Protein AF-A0A2E4XZV5-F1 (afdb_monomer)

Mean predicted aligned error: 18.55 Å

Secondary structure (DSSP, 8-state):
-PPPPPPPPP-------PPPTT---S---HHHHHHHHHHHHHHHHHHHHHHHHHHHHHT---PPP---------------------PPP-PPP------PPPPPPPSSPP--S--HHHHHHHHHHHHH--SEE---TTT-TT-SEETTEEHHHHHHHHHH-GGG---SSGGG--HHHHHHHIIIIIIITTTHHHHHTSTT--THHHHHHHHHHHHH-HHHHHHHHHHHHHHHH---------S-------------------------

Structure (mmCIF, N/CA/C/O backbone):
data_AF-A0A2E4XZV5-F1
#
_entry.id   AF-A0A2E4XZV5-F1
#
loop_
_atom_site.group_PDB
_atom_site.id
_atom_site.type_symbol
_atom_site.label_atom_id
_atom_site.label_alt_id
_atom_site.label_comp_id
_atom_site.label_asym_id
_atom_site.label_entity_id
_atom_site.label_seq_id
_atom_site.pdbx_PDB_ins_code
_atom_site.Cartn_x
_atom_site.Cartn_y
_atom_site.Cartn_z
_atom_site.occupancy
_atom_site.B_iso_or_equiv
_atom_site.auth_seq_id
_atom_site.auth_comp_id
_atom_site.auth_asym_id
_atom_site.auth_atom_id
_atom_site.pdbx_PDB_model_num
ATOM 1 N N . MET A 1 1 ? 6.481 13.371 84.967 1.00 49.19 1 MET A N 1
ATOM 2 C CA . MET A 1 1 ? 5.156 13.613 84.360 1.00 49.19 1 MET A CA 1
ATOM 3 C C . MET A 1 1 ? 5.332 14.619 83.232 1.00 49.19 1 MET A C 1
ATOM 5 O O . MET A 1 1 ? 5.863 15.685 83.522 1.00 49.19 1 MET A O 1
ATOM 9 N N . PRO A 1 2 ? 5.002 14.295 81.972 1.00 56.00 2 PRO A N 1
ATOM 10 C CA . PRO A 1 2 ? 5.015 15.276 80.887 1.00 56.00 2 PRO A CA 1
ATOM 11 C C . PRO A 1 2 ? 3.709 16.104 80.862 1.00 56.00 2 PRO A C 1
ATOM 13 O O . PRO A 1 2 ? 2.683 15.610 81.337 1.00 56.00 2 PRO A O 1
ATOM 16 N N . PRO A 1 3 ? 3.726 17.349 80.341 1.00 62.94 3 PRO A N 1
ATOM 17 C CA . PRO A 1 3 ? 2.540 18.205 80.261 1.00 62.94 3 PRO A CA 1
ATOM 18 C C . PRO A 1 3 ? 1.624 17.829 79.077 1.00 62.94 3 PRO A C 1
ATOM 20 O O . PRO A 1 3 ? 2.085 17.198 78.121 1.00 62.94 3 PRO A O 1
ATOM 23 N N . PRO A 1 4 ? 0.330 18.207 79.116 1.00 60.91 4 PRO A N 1
ATOM 24 C CA . PRO A 1 4 ? -0.636 17.832 78.091 1.00 60.91 4 PRO A CA 1
ATOM 25 C C . PRO A 1 4 ? -0.444 18.644 76.801 1.00 60.91 4 PRO A C 1
ATOM 27 O O . PRO A 1 4 ? -0.199 19.850 76.826 1.00 60.91 4 PRO A O 1
ATOM 30 N N . ILE A 1 5 ? -0.581 17.954 75.668 1.00 61.34 5 ILE A N 1
ATOM 31 C CA . ILE A 1 5 ? -0.540 18.513 74.315 1.00 61.34 5 ILE A CA 1
ATOM 32 C C . ILE A 1 5 ? -1.870 19.226 74.024 1.00 61.34 5 ILE A C 1
ATOM 34 O O . ILE A 1 5 ? -2.944 18.642 74.166 1.00 61.34 5 ILE A O 1
ATOM 38 N N . LEU A 1 6 ? -1.776 20.494 73.612 1.00 51.97 6 LEU A N 1
ATOM 39 C CA . LEU A 1 6 ? -2.870 21.331 73.115 1.00 51.97 6 LEU A CA 1
ATOM 40 C C . LEU A 1 6 ? -3.499 20.725 71.850 1.00 51.97 6 LEU A C 1
ATOM 42 O O . LEU A 1 6 ? -2.810 20.464 70.865 1.00 51.97 6 LEU A O 1
ATOM 46 N N . GLY A 1 7 ? -4.818 20.529 71.893 1.00 47.19 7 GLY A N 1
ATOM 47 C CA . GLY A 1 7 ? -5.629 20.065 70.771 1.00 47.19 7 GLY A CA 1
ATOM 48 C C . GLY A 1 7 ? -5.742 21.116 69.668 1.00 47.19 7 GLY A C 1
ATOM 49 O O . GLY A 1 7 ? -6.064 22.276 69.922 1.00 47.19 7 GLY A O 1
ATOM 50 N N . VAL A 1 8 ? -5.494 20.685 68.435 1.00 51.81 8 VAL A N 1
ATOM 51 C CA . VAL A 1 8 ? -5.721 21.462 67.214 1.00 51.81 8 VAL A CA 1
ATOM 52 C C . VAL A 1 8 ? -7.142 21.167 66.737 1.00 51.81 8 VAL A C 1
ATOM 54 O O . VAL A 1 8 ? -7.502 20.008 66.545 1.00 51.81 8 VAL A O 1
ATOM 57 N N . ALA A 1 9 ? -7.961 22.205 66.589 1.00 45.25 9 ALA A N 1
ATOM 58 C CA . ALA A 1 9 ? -9.313 22.097 66.057 1.00 45.25 9 ALA A CA 1
ATOM 59 C C . ALA A 1 9 ? -9.274 21.859 64.536 1.00 45.25 9 ALA A C 1
ATOM 61 O O . ALA A 1 9 ? -8.689 22.652 63.797 1.00 45.25 9 ALA A O 1
ATOM 62 N N . GLU A 1 10 ? -9.917 20.787 64.068 1.00 48.16 10 GLU A N 1
ATOM 63 C CA . GLU A 1 10 ? -10.209 20.578 62.646 1.00 48.16 10 GLU A CA 1
ATOM 64 C C . GLU A 1 10 ? -11.381 21.470 62.197 1.00 48.16 10 GLU A C 1
ATOM 66 O O . GLU A 1 10 ? -12.415 21.511 62.872 1.00 48.16 10 GLU A O 1
ATOM 71 N N . PRO A 1 11 ? -11.298 22.150 61.039 1.00 54.25 11 PRO A N 1
ATOM 72 C CA . PRO A 1 11 ? -12.464 22.777 60.439 1.00 54.25 11 PRO A CA 1
ATOM 73 C C . PRO A 1 11 ? -13.326 21.733 59.712 1.00 54.25 11 PRO A C 1
ATOM 75 O O . PRO A 1 11 ? -12.940 21.157 58.695 1.00 54.25 11 PRO A O 1
ATOM 78 N N . VAL A 1 12 ? -14.546 21.544 60.216 1.00 52.38 12 VAL A N 1
ATOM 79 C CA . VAL A 1 12 ? -15.625 20.793 59.564 1.00 52.38 12 VAL A CA 1
ATOM 80 C C . VAL A 1 12 ? -16.093 21.552 58.315 1.00 52.38 12 VAL A C 1
ATOM 82 O O . VAL A 1 12 ? -16.895 22.479 58.398 1.00 52.38 12 VAL A O 1
ATOM 85 N N . LEU A 1 13 ? -15.632 21.136 57.134 1.00 46.34 13 LEU A N 1
ATOM 86 C CA . LEU A 1 13 ? -16.220 21.521 55.845 1.00 46.34 13 LEU A CA 1
ATOM 87 C C . LEU A 1 13 ? -17.294 20.499 55.443 1.00 46.34 13 LEU A C 1
ATOM 89 O O . LEU A 1 13 ? -17.083 19.626 54.604 1.00 46.34 13 LEU A O 1
ATOM 93 N N . SER A 1 14 ? -18.480 20.618 56.045 1.00 54.12 14 SER A N 1
ATOM 94 C CA . SER A 1 14 ? -19.688 19.930 55.573 1.00 54.12 14 SER A CA 1
ATOM 95 C C . SER A 1 14 ? -20.309 20.720 54.420 1.00 54.12 14 SER A C 1
ATOM 97 O O . SER A 1 14 ? -21.216 21.529 54.599 1.00 54.12 14 SER A O 1
ATOM 99 N N . GLY A 1 15 ? -19.788 20.499 53.214 1.00 40.12 15 GLY A N 1
ATOM 100 C CA . GLY A 1 15 ? -20.393 20.950 51.965 1.00 40.12 15 GLY A CA 1
ATOM 101 C C . GLY A 1 15 ? -20.627 19.752 51.056 1.00 40.12 15 GLY A C 1
ATOM 102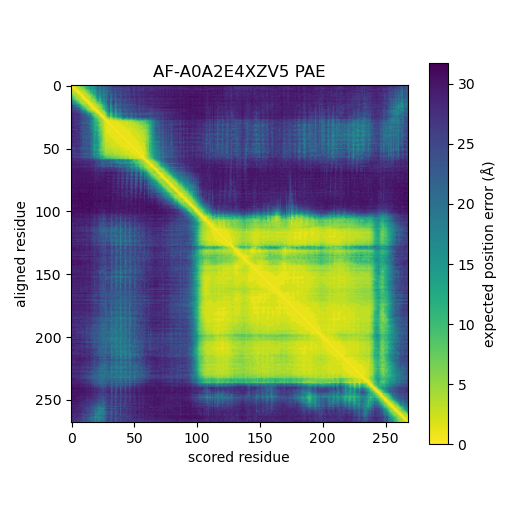 O O . GLY A 1 15 ? -19.724 19.343 50.331 1.00 40.12 15 GLY A O 1
ATOM 103 N N . ARG A 1 16 ? -21.835 19.171 51.076 1.00 46.59 16 ARG A N 1
ATOM 104 C CA . ARG A 1 16 ? -22.256 18.188 50.064 1.00 46.59 16 ARG A CA 1
ATOM 105 C C . ARG A 1 16 ? -22.351 18.890 48.707 1.00 46.59 16 ARG A C 1
ATOM 107 O O . ARG A 1 16 ? -23.400 19.412 48.339 1.00 46.59 16 ARG A O 1
ATOM 114 N N . LEU A 1 17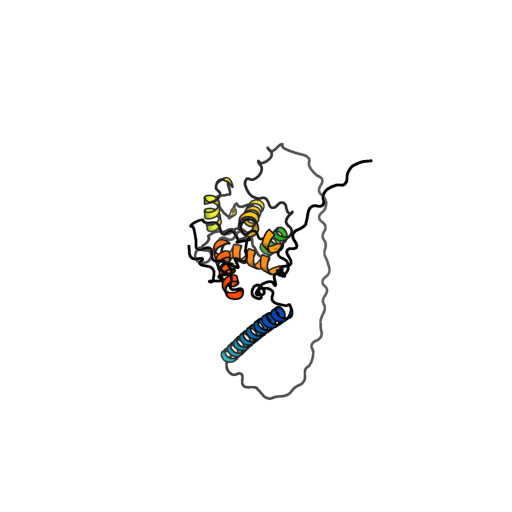 ? -21.252 18.878 47.958 1.00 41.66 17 LEU A N 1
ATOM 115 C CA . LEU A 1 17 ? -21.245 19.150 46.526 1.00 41.66 17 LEU A CA 1
ATOM 116 C C . LEU A 1 17 ? -22.033 18.034 45.838 1.00 41.66 17 LEU A C 1
ATOM 118 O O . LEU A 1 17 ? -21.531 16.934 45.618 1.00 41.66 17 LEU A O 1
ATOM 122 N N . THR A 1 18 ? -23.294 18.309 45.517 1.00 53.91 18 THR A N 1
ATOM 123 C CA . THR A 1 18 ? -23.995 17.507 44.516 1.00 53.91 18 THR A CA 1
ATOM 124 C C . THR A 1 18 ? -23.371 17.832 43.157 1.00 53.91 18 THR A C 1
ATOM 126 O O . THR A 1 18 ? -23.277 19.009 42.797 1.00 53.91 18 THR A O 1
ATOM 129 N N . PRO A 1 19 ? -22.877 16.837 42.400 1.00 42.84 19 PRO A N 1
ATOM 130 C CA . PRO A 1 19 ? -22.293 17.112 41.098 1.00 42.84 19 PRO 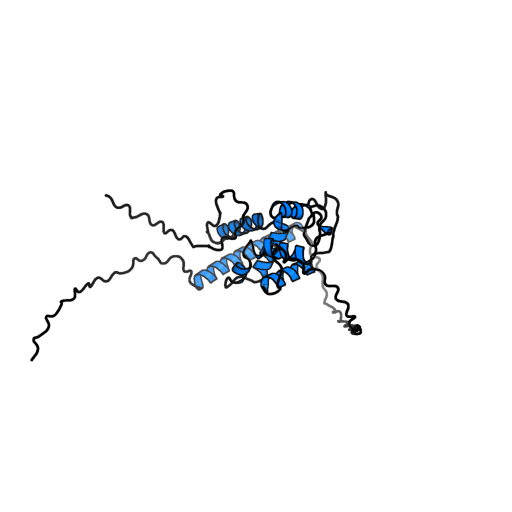A CA 1
ATOM 131 C C . PRO A 1 19 ? -23.382 17.622 40.137 1.00 42.84 19 PRO A C 1
ATOM 133 O O . PRO A 1 19 ? -24.511 17.114 40.154 1.00 42.84 19 PRO A O 1
ATOM 136 N N . PRO A 1 20 ? -23.075 18.614 39.282 1.00 41.50 20 PRO A N 1
ATOM 137 C CA . PRO A 1 20 ? -24.025 19.127 38.306 1.00 41.50 20 PRO A CA 1
ATOM 138 C C . PRO A 1 20 ? -24.450 18.022 37.326 1.00 41.50 20 PRO A C 1
ATOM 140 O O . PRO A 1 20 ? -23.626 17.296 36.770 1.00 41.50 20 PRO A O 1
ATOM 143 N N . ARG A 1 21 ? -25.766 17.913 37.100 1.00 48.47 21 ARG A N 1
ATOM 144 C CA . ARG A 1 21 ? -26.455 16.887 36.288 1.00 48.47 21 ARG A CA 1
ATOM 145 C C . ARG A 1 21 ? -26.151 16.913 34.775 1.00 48.47 21 ARG A C 1
ATOM 147 O O . ARG A 1 21 ? -26.899 16.330 33.997 1.00 48.47 21 ARG A O 1
ATOM 154 N N . THR A 1 22 ? -25.082 17.558 34.317 1.00 46.44 22 THR A N 1
ATOM 155 C CA . THR A 1 22 ? -24.875 17.865 32.887 1.00 46.44 22 THR A CA 1
ATOM 156 C C . THR A 1 22 ? -23.656 17.217 32.226 1.00 46.44 22 THR A C 1
ATOM 158 O O . THR A 1 22 ? -23.463 17.411 31.031 1.00 46.44 22 THR A O 1
ATOM 161 N N . CYS A 1 23 ? -22.907 16.350 32.918 1.00 36.00 23 CYS A N 1
ATOM 162 C CA . CYS A 1 23 ? -21.752 15.631 32.343 1.00 36.00 23 CYS A CA 1
ATOM 163 C C . CYS A 1 23 ? -22.000 14.138 32.024 1.00 36.00 23 CYS A C 1
ATOM 165 O O . CYS A 1 23 ? -21.065 13.346 32.028 1.00 36.00 23 CYS A O 1
ATOM 167 N N . TYR A 1 24 ? -23.239 13.739 31.712 1.00 39.16 24 TYR A N 1
ATOM 168 C CA . TYR A 1 24 ? -23.575 12.384 31.232 1.00 39.16 24 TYR A CA 1
ATOM 169 C C . TYR A 1 24 ? -24.133 12.416 29.805 1.00 39.16 24 TYR A C 1
ATOM 171 O O . TYR A 1 24 ? -25.291 12.093 29.558 1.00 39.16 24 TYR A O 1
ATOM 179 N N . LYS A 1 25 ? -23.318 12.820 28.830 1.00 45.69 25 LYS A N 1
ATOM 180 C CA . LYS A 1 25 ? -23.609 12.568 27.412 1.00 45.69 25 LYS A CA 1
ATOM 181 C C . LYS A 1 25 ? -22.300 12.275 26.694 1.00 45.69 25 LYS A C 1
ATOM 183 O O . LYS A 1 25 ? -21.683 13.200 26.201 1.00 45.69 25 LYS A O 1
ATOM 188 N N . ILE A 1 26 ? -21.853 11.020 26.756 1.00 46.09 26 ILE A N 1
ATOM 189 C CA . ILE A 1 26 ? -21.270 10.167 25.689 1.00 46.09 26 ILE A CA 1
ATOM 190 C C . ILE A 1 26 ? -20.869 8.846 26.386 1.00 46.09 26 ILE A C 1
ATOM 192 O O . ILE A 1 26 ? -19.719 8.434 26.435 1.00 46.09 26 ILE A O 1
ATOM 196 N N . TRP A 1 27 ? -21.840 8.185 27.007 1.00 40.97 27 TRP A N 1
ATOM 197 C CA . TRP A 1 27 ? -21.767 6.746 27.246 1.00 40.97 27 TRP A CA 1
ATOM 198 C C . TRP A 1 27 ? -23.097 6.220 26.745 1.00 40.97 27 TRP A C 1
ATOM 200 O O . TRP A 1 27 ? -24.121 6.371 27.407 1.00 40.97 27 TRP A O 1
ATOM 210 N N . GLN A 1 28 ? -23.105 5.735 25.503 1.00 65.31 28 GLN A N 1
ATOM 211 C CA . GLN A 1 28 ? -24.269 5.014 25.012 1.00 65.31 28 GLN A CA 1
ATOM 212 C C . GLN A 1 28 ? -24.347 3.730 25.828 1.00 65.31 28 GLN A C 1
ATOM 214 O O . GLN A 1 28 ? -23.380 2.968 25.878 1.00 65.31 28 GLN A O 1
ATOM 219 N N . SER A 1 29 ? -25.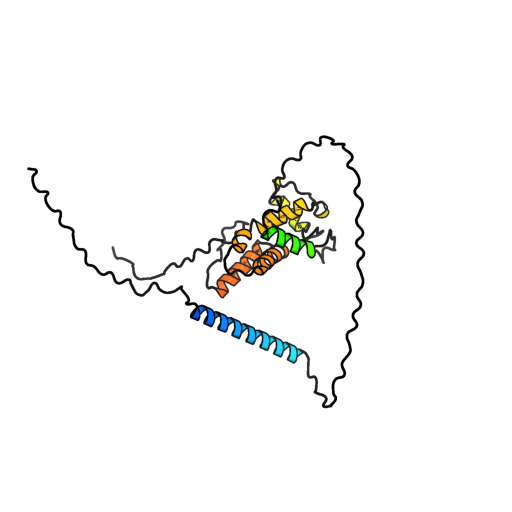469 3.504 26.506 1.00 80.69 29 SER A N 1
ATOM 220 C CA . SER A 1 29 ? -25.684 2.224 27.168 1.00 80.69 29 SER A CA 1
ATOM 221 C C . SER A 1 29 ? -25.633 1.102 26.120 1.00 80.69 29 SER A C 1
ATOM 223 O O . SER A 1 29 ? -25.951 1.339 24.948 1.00 80.69 29 SER A O 1
ATOM 225 N N . PRO A 1 30 ? -25.300 -0.142 26.498 1.00 78.00 30 PRO A N 1
ATOM 226 C CA . PRO A 1 30 ? -25.360 -1.272 25.572 1.00 78.00 30 PRO A CA 1
ATOM 227 C C . PRO A 1 30 ? -26.708 -1.393 24.839 1.00 78.00 30 PRO A C 1
ATOM 229 O O . PRO A 1 30 ? -26.751 -1.856 23.704 1.00 78.00 30 PRO A O 1
ATOM 232 N N . ALA A 1 31 ? -27.809 -0.939 25.451 1.00 81.94 31 ALA A N 1
ATOM 233 C CA . ALA A 1 31 ? -29.118 -0.877 24.803 1.00 81.94 31 ALA A CA 1
ATOM 234 C C . ALA A 1 31 ? -29.181 0.182 23.689 1.00 81.94 31 ALA A C 1
ATOM 236 O O . ALA A 1 31 ? -29.679 -0.112 22.608 1.00 81.94 31 ALA A O 1
ATOM 237 N N . GLN A 1 32 ? -28.624 1.374 23.916 1.00 78.19 32 GLN A N 1
ATOM 238 C CA . GLN A 1 32 ? -28.562 2.440 22.909 1.00 78.19 32 GL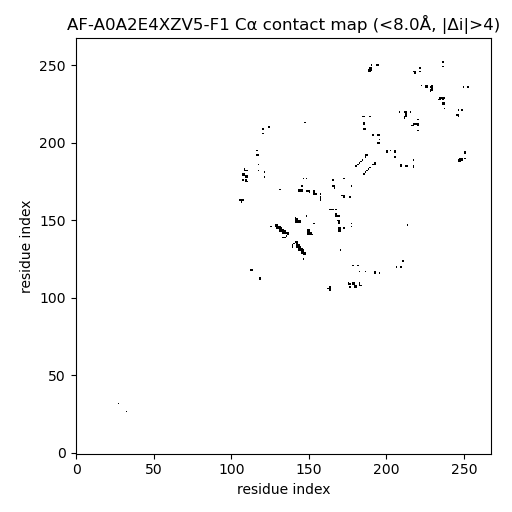N A CA 1
ATOM 239 C C . GLN A 1 32 ? -27.657 2.069 21.729 1.00 78.19 32 GLN A C 1
ATOM 241 O O . GLN A 1 32 ? -27.971 2.407 20.590 1.00 78.19 32 GLN A O 1
ATOM 246 N N . ILE A 1 33 ? -26.569 1.336 21.987 1.00 63.56 33 ILE A N 1
ATOM 247 C CA . ILE A 1 33 ? -25.702 0.794 20.932 1.00 63.56 33 ILE A CA 1
ATOM 248 C C . ILE A 1 33 ? -26.485 -0.217 20.084 1.00 63.56 33 ILE A C 1
ATOM 250 O O . ILE A 1 33 ? -26.554 -0.057 18.869 1.00 63.56 33 ILE A O 1
ATOM 254 N N . ARG A 1 34 ? -27.165 -1.188 20.715 1.00 82.06 34 ARG A N 1
ATOM 255 C CA . ARG A 1 34 ? -28.005 -2.168 20.000 1.00 82.06 34 ARG A CA 1
ATOM 256 C C . ARG A 1 34 ? -29.107 -1.511 19.175 1.00 82.06 34 ARG A C 1
ATOM 258 O O . ARG A 1 34 ? -29.340 -1.915 18.042 1.00 82.06 34 ARG A O 1
ATOM 265 N N . GLU A 1 35 ? -29.775 -0.497 19.719 1.00 85.31 35 GLU A N 1
ATOM 266 C CA . GLU A 1 35 ? -30.833 0.218 19.002 1.00 85.31 35 GLU A CA 1
ATOM 267 C C . GLU A 1 35 ? -30.282 0.983 17.791 1.00 85.31 35 GLU A C 1
ATOM 269 O O . GLU A 1 35 ? -30.864 0.947 16.705 1.00 85.31 35 GLU A O 1
ATOM 274 N N . ARG A 1 36 ? -29.134 1.650 17.945 1.00 84.31 36 ARG A N 1
ATOM 275 C CA . ARG A 1 36 ? -28.454 2.326 16.837 1.00 84.31 36 ARG A CA 1
ATOM 276 C C . ARG A 1 36 ? -28.045 1.332 15.751 1.00 84.31 36 ARG A C 1
ATOM 278 O O . ARG A 1 36 ? -28.292 1.593 14.575 1.00 84.31 36 ARG A O 1
ATOM 285 N N . ASP A 1 37 ? -27.463 0.202 16.135 1.00 79.44 37 ASP A N 1
ATOM 286 C CA . ASP A 1 37 ? -26.999 -0.817 15.195 1.00 79.44 37 ASP A CA 1
ATOM 287 C C . ASP A 1 37 ? -28.185 -1.474 14.461 1.00 79.44 37 ASP A C 1
ATOM 289 O O . ASP A 1 37 ? -28.131 -1.649 13.244 1.00 79.44 37 ASP A O 1
ATOM 293 N N . ALA A 1 38 ? -29.311 -1.710 15.147 1.00 88.06 38 ALA A N 1
ATOM 294 C CA . ALA A 1 38 ? -30.554 -2.172 14.526 1.00 88.06 38 ALA A CA 1
ATOM 295 C C . ALA A 1 38 ? -31.100 -1.171 13.491 1.00 88.06 38 ALA A C 1
ATOM 297 O O . ALA A 1 38 ? -31.532 -1.565 12.407 1.00 88.06 38 ALA A O 1
ATOM 298 N N . ARG A 1 39 ? -31.032 0.140 13.771 1.00 89.12 39 ARG A N 1
ATOM 299 C CA . ARG A 1 39 ? -31.425 1.187 12.806 1.00 89.12 39 ARG A CA 1
ATOM 300 C C . ARG A 1 39 ? -30.511 1.213 11.580 1.00 89.12 39 ARG A C 1
ATOM 302 O O . ARG A 1 39 ? -30.994 1.458 10.475 1.00 89.12 39 ARG A O 1
ATOM 309 N N . ILE A 1 40 ? -29.211 0.976 11.759 1.00 74.56 40 ILE A N 1
ATOM 310 C CA . ILE A 1 40 ? -28.250 0.883 10.650 1.00 74.56 40 ILE A CA 1
ATOM 311 C C . ILE A 1 40 ? -28.562 -0.344 9.785 1.00 74.56 40 ILE A C 1
ATOM 313 O O . ILE A 1 40 ? -28.684 -0.205 8.570 1.00 74.56 40 ILE A O 1
ATOM 317 N N . GLN A 1 41 ? -28.781 -1.511 10.396 1.00 83.06 41 GLN A N 1
ATOM 318 C CA . GLN A 1 41 ? -29.154 -2.734 9.676 1.00 83.06 41 GLN A CA 1
ATOM 319 C C . GLN A 1 41 ? -30.475 -2.582 8.912 1.00 83.06 41 GLN A C 1
ATOM 321 O O . GLN A 1 41 ? -30.555 -2.967 7.749 1.00 83.06 41 GLN A O 1
ATOM 326 N N . ALA A 1 42 ? -31.492 -1.963 9.519 1.00 89.94 42 ALA A N 1
ATOM 327 C CA . ALA A 1 42 ? -32.773 -1.720 8.857 1.00 89.94 42 ALA A CA 1
ATOM 328 C C . ALA A 1 42 ? -32.633 -0.809 7.624 1.00 89.94 42 ALA A C 1
ATOM 330 O O . ALA A 1 42 ? -33.269 -1.053 6.599 1.00 89.94 42 ALA A O 1
ATOM 331 N N . ARG A 1 43 ? -31.774 0.218 7.695 1.00 90.06 43 ARG A N 1
ATOM 332 C CA . ARG A 1 43 ? -31.474 1.089 6.547 1.00 90.06 43 ARG A CA 1
ATOM 333 C C . ARG A 1 43 ? -30.750 0.337 5.434 1.00 90.06 43 ARG A C 1
ATOM 335 O O . ARG A 1 43 ? -31.130 0.502 4.280 1.00 90.06 43 ARG A O 1
ATOM 342 N N . GLN A 1 44 ? -29.769 -0.499 5.776 1.00 83.88 44 GLN A N 1
ATOM 343 C CA . GLN A 1 44 ? -29.059 -1.314 4.788 1.00 83.88 44 GLN A CA 1
ATOM 344 C C . GLN A 1 44 ? -30.012 -2.292 4.093 1.00 83.88 44 GLN A C 1
ATOM 346 O O . GLN A 1 44 ? -30.084 -2.311 2.872 1.00 83.88 44 GLN A O 1
ATOM 351 N N . ALA A 1 45 ? -30.839 -3.013 4.855 1.00 88.06 45 ALA A N 1
ATOM 352 C CA . ALA A 1 45 ? -31.828 -3.930 4.292 1.00 88.06 45 ALA A CA 1
ATOM 353 C C . ALA A 1 45 ? -32.839 -3.218 3.372 1.00 88.06 45 ALA A C 1
ATOM 355 O O . ALA A 1 45 ? -33.272 -3.782 2.367 1.00 88.06 45 ALA A O 1
ATOM 356 N N . ALA A 1 46 ? -33.220 -1.976 3.690 1.00 89.50 46 ALA A N 1
ATOM 357 C CA . ALA A 1 46 ? -34.079 -1.171 2.824 1.00 89.50 46 ALA A CA 1
ATOM 358 C C . ALA A 1 46 ? -33.379 -0.778 1.511 1.00 89.50 46 ALA A C 1
ATOM 360 O O . ALA A 1 46 ? -34.004 -0.824 0.452 1.00 89.50 46 ALA A O 1
ATOM 361 N N . GLN A 1 47 ? -32.089 -0.433 1.565 1.00 89.19 47 GLN A N 1
ATOM 362 C CA . GLN A 1 47 ? -31.285 -0.142 0.375 1.00 89.19 47 GLN A CA 1
ATOM 363 C C . GLN A 1 47 ? -31.091 -1.386 -0.497 1.00 89.19 47 GLN 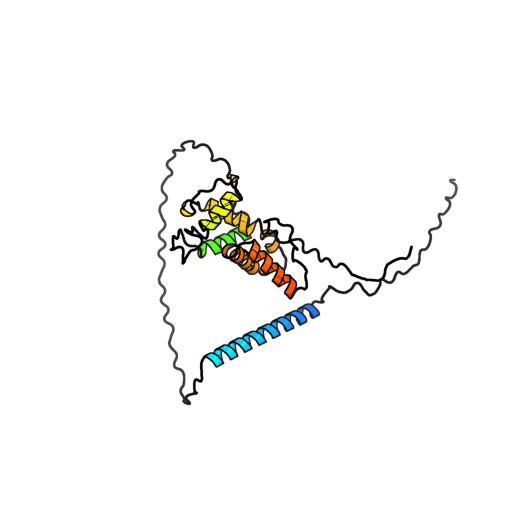A C 1
ATOM 365 O O . GLN A 1 47 ? -31.280 -1.307 -1.708 1.00 89.19 47 GLN A O 1
ATOM 370 N N . ASP A 1 48 ? -30.806 -2.540 0.106 1.00 82.81 48 ASP A N 1
ATOM 371 C CA . ASP A 1 48 ? -30.644 -3.804 -0.616 1.00 82.81 48 ASP A CA 1
ATOM 372 C C . ASP A 1 48 ? -31.948 -4.202 -1.324 1.00 82.81 48 ASP A C 1
ATOM 374 O O . ASP A 1 48 ? -31.939 -4.563 -2.500 1.00 82.81 48 ASP A O 1
ATOM 378 N N . ARG A 1 49 ? -33.100 -4.051 -0.652 1.00 90.75 49 ARG A N 1
ATOM 379 C CA . ARG A 1 49 ? -34.419 -4.251 -1.275 1.00 90.75 49 ARG A CA 1
ATOM 380 C C . ARG A 1 49 ? -34.648 -3.296 -2.440 1.00 90.75 49 ARG A C 1
ATOM 382 O O . ARG A 1 49 ? -35.122 -3.734 -3.483 1.00 90.75 49 ARG A O 1
ATOM 389 N N . ALA A 1 50 ? -34.308 -2.016 -2.288 1.00 86.19 50 ALA A N 1
ATOM 390 C CA . ALA A 1 50 ? -34.437 -1.043 -3.370 1.00 86.19 50 ALA A CA 1
ATOM 391 C C . ALA A 1 50 ? -33.568 -1.425 -4.581 1.00 86.19 50 ALA A C 1
ATOM 393 O O . ALA A 1 50 ? -34.050 -1.380 -5.710 1.00 86.19 50 ALA A O 1
ATOM 394 N N . HIS A 1 51 ? -32.336 -1.887 -4.349 1.00 85.00 51 HIS A N 1
ATOM 395 C CA . HIS A 1 51 ? -31.460 -2.396 -5.405 1.00 85.00 51 HIS A CA 1
ATOM 396 C C . HIS A 1 51 ? -32.019 -3.649 -6.087 1.00 85.00 51 HIS A C 1
ATOM 398 O O . HIS A 1 51 ? -31.981 -3.727 -7.312 1.00 85.00 51 HIS A O 1
ATOM 404 N N . ILE A 1 52 ? -32.581 -4.599 -5.332 1.00 81.38 52 ILE A N 1
ATOM 405 C CA . ILE A 1 52 ? -33.233 -5.790 -5.900 1.00 81.38 52 ILE A CA 1
ATOM 406 C C . ILE A 1 52 ? -34.437 -5.387 -6.756 1.00 81.38 52 ILE A C 1
ATOM 408 O O . ILE A 1 52 ? -34.557 -5.848 -7.885 1.00 81.38 52 ILE A O 1
ATOM 412 N N . HIS A 1 53 ? -35.300 -4.492 -6.269 1.00 82.44 53 HIS A N 1
ATOM 413 C CA . HIS A 1 53 ? -36.434 -3.994 -7.052 1.00 82.44 53 HIS A CA 1
ATOM 414 C C . HIS A 1 53 ? -35.986 -3.275 -8.328 1.00 82.44 53 HIS A C 1
ATOM 416 O O . HIS A 1 53 ? -36.605 -3.460 -9.372 1.00 82.44 53 HIS A O 1
ATOM 422 N N . GLN A 1 54 ? -34.905 -2.494 -8.261 1.00 80.06 54 GLN A N 1
ATOM 423 C CA . GLN A 1 54 ? -34.328 -1.822 -9.423 1.00 80.06 54 GLN A CA 1
ATOM 424 C C . GLN A 1 54 ? -33.707 -2.812 -10.422 1.00 80.06 54 GLN A C 1
ATOM 426 O O . GLN A 1 54 ? -33.824 -2.624 -11.629 1.00 80.06 54 GLN A O 1
ATOM 431 N N . ALA A 1 55 ? -33.071 -3.882 -9.940 1.00 76.12 55 ALA A N 1
ATOM 432 C CA . ALA A 1 55 ? -32.534 -4.938 -10.791 1.00 76.12 55 ALA A CA 1
ATOM 433 C C . ALA A 1 55 ? -33.655 -5.743 -11.468 1.00 76.12 55 ALA A C 1
ATOM 435 O O . ALA A 1 55 ? -33.598 -5.987 -12.669 1.00 76.12 55 ALA A O 1
ATOM 436 N N . LEU A 1 56 ? -34.706 -6.102 -10.724 1.00 75.12 56 LEU A N 1
ATOM 437 C CA . LEU A 1 56 ? -35.859 -6.832 -11.256 1.00 75.12 56 LEU A CA 1
ATOM 438 C C . LEU A 1 56 ? -36.666 -5.994 -12.258 1.00 75.12 56 LEU A C 1
ATOM 440 O O . LEU A 1 56 ? -37.141 -6.535 -13.252 1.00 75.12 56 LEU A O 1
ATOM 444 N N . SER A 1 57 ? -36.788 -4.679 -12.049 1.00 76.00 57 SER A N 1
ATOM 445 C CA . SER A 1 57 ? -37.461 -3.795 -13.008 1.00 76.00 57 SER A CA 1
ATOM 446 C C . SER A 1 57 ? -36.640 -3.551 -14.277 1.00 76.00 57 SER A C 1
ATOM 448 O O . SER A 1 57 ? -37.220 -3.402 -15.351 1.00 76.00 57 SER A O 1
ATOM 450 N N . ALA A 1 58 ? -35.306 -3.578 -14.191 1.00 73.56 58 ALA A N 1
ATOM 451 C CA . ALA A 1 58 ? -34.422 -3.474 -15.352 1.00 73.56 58 ALA A CA 1
ATOM 452 C C . ALA A 1 58 ? -34.436 -4.727 -16.250 1.00 73.56 58 ALA A C 1
ATOM 454 O O . ALA A 1 58 ? -34.106 -4.629 -17.429 1.00 73.56 58 ALA A O 1
ATOM 455 N N . PHE A 1 59 ? -34.842 -5.885 -15.719 1.00 68.31 59 PHE A N 1
ATOM 456 C CA . PHE A 1 59 ? -34.872 -7.156 -16.452 1.00 68.31 59 PHE A CA 1
ATOM 457 C C . PHE A 1 59 ? -36.182 -7.459 -17.195 1.00 68.31 59 PHE A C 1
ATOM 459 O O . PHE A 1 59 ? -36.301 -8.546 -17.744 1.00 68.31 59 PHE A O 1
ATOM 466 N N . GLY A 1 60 ? -37.123 -6.509 -17.277 1.00 50.78 60 GLY A N 1
ATOM 467 C CA . GLY A 1 60 ? -38.208 -6.513 -18.267 1.00 50.78 60 GLY A CA 1
ATOM 468 C C . GLY A 1 60 ? -39.067 -7.784 -18.323 1.00 50.78 60 GLY A C 1
ATOM 469 O O . GLY A 1 60 ? -38.779 -8.693 -19.088 1.00 50.78 60 GLY A O 1
ATOM 470 N N . GLY A 1 61 ? -40.181 -7.785 -17.582 1.00 57.16 61 GLY A N 1
ATOM 471 C CA . GLY A 1 61 ? -41.407 -8.522 -17.922 1.00 57.16 61 GLY A CA 1
ATOM 472 C C . GLY A 1 61 ? -41.237 -9.952 -18.439 1.00 57.16 61 GLY A C 1
ATOM 473 O O . GLY A 1 61 ? -41.520 -10.219 -19.603 1.00 57.16 61 GLY A O 1
ATOM 474 N N . PHE A 1 62 ? -40.854 -10.883 -17.568 1.00 46.69 62 PHE A N 1
ATOM 475 C CA . PHE A 1 62 ? -41.053 -12.301 -17.850 1.00 46.69 62 PHE A CA 1
ATOM 476 C C . PHE A 1 62 ? -42.490 -12.666 -17.458 1.00 46.69 62 PHE A C 1
ATOM 478 O O . PHE A 1 62 ? -42.809 -12.771 -16.275 1.00 46.69 62 PHE A O 1
ATOM 485 N N . SER A 1 63 ? -43.382 -12.773 -18.444 1.00 50.97 63 SER A N 1
ATOM 486 C CA . SER A 1 63 ? -44.717 -13.339 -18.250 1.00 50.97 63 SER A CA 1
ATOM 487 C C . SER A 1 63 ? -44.581 -14.779 -17.748 1.00 50.97 63 SER A C 1
ATOM 489 O O . SER A 1 63 ? -43.921 -15.587 -18.397 1.00 50.97 63 SER A O 1
ATOM 491 N N . GLU A 1 64 ? -45.181 -15.086 -16.595 1.00 48.59 64 GLU A N 1
ATOM 492 C CA . GLU A 1 64 ? -45.280 -16.450 -16.064 1.00 48.59 64 GLU A CA 1
ATOM 493 C C . GLU A 1 64 ? -45.933 -17.379 -17.099 1.00 48.59 64 GLU A C 1
ATOM 495 O O . GLU A 1 64 ? -47.077 -17.131 -17.493 1.00 48.59 64 GLU A O 1
ATOM 500 N N . PRO A 1 65 ? -45.280 -18.477 -17.517 1.00 48.84 65 PRO A N 1
ATOM 501 C CA . PRO A 1 65 ? -46.007 -19.608 -18.049 1.00 48.84 65 PRO A CA 1
ATOM 502 C C . PRO A 1 65 ? -46.545 -20.422 -16.868 1.00 48.84 65 PRO A C 1
ATOM 504 O O . PRO A 1 65 ? -45.790 -20.944 -16.046 1.00 48.84 65 PRO A O 1
ATOM 507 N N . ALA A 1 66 ? -47.867 -20.539 -16.792 1.00 51.47 66 ALA A N 1
ATOM 508 C CA . ALA A 1 66 ? -48.489 -21.647 -16.090 1.00 51.47 66 ALA A CA 1
ATOM 509 C C . ALA A 1 66 ? -48.087 -22.943 -16.812 1.00 51.47 66 ALA A C 1
ATOM 511 O O . ALA A 1 66 ? -48.435 -23.098 -17.976 1.00 51.47 66 ALA A O 1
ATOM 512 N N . ASP A 1 67 ? -47.318 -23.826 -16.171 1.00 41.50 67 ASP A N 1
ATOM 513 C CA . ASP A 1 67 ? -47.731 -25.225 -16.024 1.00 41.50 67 ASP A CA 1
ATOM 514 C C . ASP A 1 67 ? -46.763 -26.114 -15.228 1.00 41.50 67 ASP A C 1
ATOM 516 O O . ASP A 1 67 ? -45.543 -25.975 -15.205 1.00 41.50 67 ASP A O 1
ATOM 520 N N . THR A 1 68 ? -47.427 -27.063 -14.581 1.00 48.09 68 THR A N 1
ATOM 521 C CA . THR A 1 68 ? -47.039 -28.288 -13.880 1.00 48.09 68 THR A CA 1
ATOM 522 C C . THR A 1 68 ? -45.758 -29.018 -14.323 1.00 48.09 68 THR A C 1
ATOM 524 O O . THR A 1 68 ? -45.616 -29.359 -15.494 1.00 48.09 68 THR A O 1
ATOM 527 N N . SER A 1 69 ? -44.906 -29.431 -13.368 1.00 41.78 69 SER A N 1
ATOM 528 C CA . SER A 1 69 ? -44.482 -30.840 -13.139 1.00 41.78 69 SER A CA 1
ATOM 529 C C . SER A 1 69 ? -43.300 -30.977 -12.153 1.00 41.78 69 SER A C 1
ATOM 531 O O . SER A 1 69 ? -42.442 -30.110 -12.029 1.00 41.78 69 SER A O 1
ATOM 533 N N . SER A 1 70 ? -43.325 -32.094 -11.418 1.00 50.72 70 SER A N 1
ATOM 534 C CA . SER A 1 70 ? -42.432 -32.556 -10.341 1.00 50.72 70 SER A CA 1
ATOM 535 C C . SER A 1 70 ? -40.926 -32.650 -10.656 1.00 50.72 70 SER A C 1
ATOM 537 O O . SER A 1 70 ? -40.548 -32.831 -11.812 1.00 50.72 70 SER A O 1
ATOM 539 N N . PRO A 1 71 ? -40.056 -32.662 -9.619 1.00 49.16 71 PRO A N 1
ATOM 540 C CA . PRO A 1 71 ? -38.607 -32.705 -9.780 1.00 49.16 71 PRO A CA 1
ATOM 541 C C . PRO A 1 71 ? -38.066 -34.141 -9.877 1.00 49.16 71 PRO A C 1
ATOM 543 O O . PRO A 1 71 ? -38.414 -35.006 -9.073 1.00 49.16 71 PRO A O 1
ATOM 546 N N . ALA A 1 72 ? -37.133 -34.365 -10.804 1.00 41.03 72 ALA A N 1
ATOM 547 C CA . ALA A 1 72 ? -36.228 -35.512 -10.788 1.00 41.03 72 ALA A CA 1
ATOM 548 C C . ALA A 1 72 ? -34.799 -35.032 -10.491 1.00 41.03 72 ALA A C 1
ATOM 550 O O . ALA A 1 72 ? -34.268 -34.140 -11.153 1.00 41.03 72 ALA A O 1
ATOM 551 N N . SER A 1 73 ? -34.204 -35.616 -9.453 1.00 48.47 73 SER A N 1
ATOM 552 C CA . SER A 1 73 ? -32.828 -35.399 -9.002 1.00 48.47 73 SER A CA 1
ATOM 553 C C . SER A 1 73 ? -31.791 -35.876 -10.025 1.00 48.47 73 SER A C 1
ATOM 555 O O . SER A 1 73 ? -32.023 -36.886 -10.689 1.00 48.47 73 SER A O 1
ATOM 557 N N . PRO A 1 74 ? -30.588 -35.276 -10.041 1.00 52.31 74 PRO A N 1
ATOM 558 C CA . PRO A 1 74 ? -29.401 -35.984 -10.490 1.00 52.31 74 PRO A CA 1
ATOM 559 C C . PRO A 1 74 ? -28.390 -36.210 -9.360 1.00 52.31 74 PRO A C 1
ATOM 561 O O . PRO A 1 74 ? -28.029 -35.328 -8.581 1.00 52.31 74 PRO A O 1
ATOM 564 N N . THR A 1 75 ? -27.963 -37.464 -9.320 1.00 38.31 75 THR A N 1
ATOM 565 C CA . THR A 1 75 ? -27.028 -38.129 -8.421 1.00 38.31 75 THR A CA 1
ATOM 566 C C . THR A 1 75 ? -25.607 -37.571 -8.525 1.00 38.31 75 THR A C 1
ATOM 568 O O . THR A 1 75 ? -25.089 -37.318 -9.612 1.00 38.31 75 THR A O 1
ATOM 571 N N . ALA A 1 76 ? -24.956 -37.443 -7.369 1.00 38.25 76 ALA A N 1
ATOM 572 C CA . ALA A 1 76 ? -23.544 -37.121 -7.222 1.00 38.25 76 ALA A CA 1
ATOM 573 C C . ALA A 1 76 ? -22.644 -38.208 -7.840 1.00 38.25 76 ALA A C 1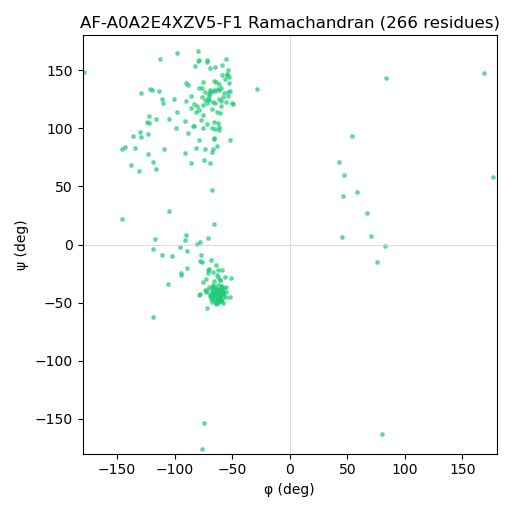
ATOM 575 O O . ALA A 1 76 ? -22.826 -39.393 -7.572 1.00 38.25 76 ALA A O 1
ATOM 576 N N . THR A 1 77 ? -21.634 -37.799 -8.611 1.00 38.34 77 THR A N 1
ATOM 577 C CA . THR A 1 77 ? -20.494 -38.655 -8.976 1.00 38.34 77 THR A CA 1
ATOM 578 C C . THR A 1 77 ? -19.222 -38.054 -8.390 1.00 38.34 77 THR A C 1
ATOM 580 O O . THR A 1 77 ? -18.735 -37.016 -8.831 1.00 38.34 77 THR A O 1
ATOM 583 N N . THR A 1 78 ? -18.714 -38.722 -7.358 1.00 38.00 78 THR A N 1
ATOM 584 C CA . THR A 1 78 ? -17.430 -38.474 -6.701 1.00 38.00 78 THR A CA 1
ATOM 585 C C . THR A 1 78 ? -16.331 -39.178 -7.492 1.00 38.00 78 THR A C 1
ATOM 587 O O . THR A 1 78 ? -16.365 -40.399 -7.616 1.00 38.00 78 THR A O 1
ATOM 590 N N . ALA A 1 79 ? -15.333 -38.442 -7.981 1.00 41.47 79 ALA A N 1
ATOM 591 C CA . ALA A 1 79 ? -14.090 -39.017 -8.492 1.00 41.47 79 ALA A CA 1
ATOM 592 C C . ALA A 1 79 ? -12.902 -38.405 -7.736 1.00 41.47 79 ALA A C 1
ATOM 594 O O . ALA A 1 79 ? -12.542 -37.244 -7.924 1.00 41.47 79 ALA A O 1
ATOM 595 N N . GLN A 1 80 ? -12.337 -39.209 -6.835 1.00 39.22 80 GLN A N 1
ATOM 596 C CA . GLN A 1 80 ? -11.065 -38.974 -6.160 1.00 39.22 80 GLN A CA 1
ATOM 597 C C . GLN A 1 80 ? -9.928 -39.158 -7.173 1.00 39.22 80 GLN A C 1
ATOM 599 O O . GLN A 1 80 ? -9.817 -40.221 -7.779 1.00 39.22 80 GLN A O 1
ATOM 604 N N . VAL A 1 81 ? -9.058 -38.157 -7.325 1.00 39.91 81 VAL A N 1
ATOM 605 C CA . VAL A 1 81 ? -7.749 -38.336 -7.967 1.00 39.91 81 VAL A CA 1
ATOM 606 C C . VAL A 1 81 ? -6.677 -38.209 -6.898 1.00 39.91 81 VAL A C 1
ATOM 608 O O . VAL A 1 81 ? -6.604 -37.229 -6.158 1.00 39.91 81 VAL A O 1
ATOM 611 N N . ALA A 1 82 ? -5.913 -39.289 -6.804 1.00 39.97 82 ALA A N 1
ATOM 612 C CA . ALA A 1 82 ? -4.905 -39.567 -5.810 1.00 39.97 82 ALA A CA 1
ATOM 613 C C . ALA A 1 82 ? -3.637 -38.719 -5.976 1.00 39.97 82 ALA A C 1
ATOM 615 O O . ALA A 1 82 ? -3.307 -38.203 -7.044 1.00 39.97 82 ALA A O 1
ATOM 616 N N . ALA A 1 83 ? -2.936 -38.634 -4.851 1.00 36.16 83 ALA A N 1
ATOM 617 C CA . ALA A 1 83 ? -1.648 -38.014 -4.634 1.00 36.16 83 ALA A CA 1
ATOM 618 C C . ALA A 1 83 ? -0.554 -38.495 -5.599 1.00 36.16 83 ALA A C 1
ATOM 620 O O . ALA A 1 83 ? -0.431 -39.685 -5.861 1.00 36.16 83 ALA A O 1
ATOM 621 N N . ASN A 1 84 ? 0.328 -37.571 -5.983 1.00 39.91 84 ASN A N 1
ATOM 622 C CA . ASN A 1 84 ? 1.729 -37.880 -6.252 1.00 39.91 84 ASN A CA 1
ATOM 623 C C . ASN A 1 84 ? 2.606 -36.800 -5.608 1.00 39.91 84 ASN A C 1
ATOM 625 O O . ASN A 1 84 ? 2.845 -35.728 -6.159 1.00 39.91 84 ASN A O 1
ATOM 629 N N . HIS A 1 85 ? 3.033 -37.105 -4.382 1.00 37.19 85 HIS A N 1
ATOM 630 C CA . HIS A 1 85 ? 4.156 -36.476 -3.699 1.00 37.19 85 HIS A CA 1
ATOM 631 C C . HIS A 1 85 ? 5.452 -37.021 -4.314 1.00 37.19 85 HIS A C 1
ATOM 633 O O . HIS A 1 85 ? 5.784 -38.185 -4.111 1.00 37.19 85 HIS A O 1
ATOM 639 N N . ALA A 1 86 ? 6.195 -36.180 -5.031 1.00 38.62 86 ALA A N 1
ATOM 640 C CA . ALA A 1 86 ? 7.581 -36.453 -5.394 1.00 38.62 86 ALA A CA 1
ATOM 641 C C . ALA A 1 86 ? 8.496 -35.597 -4.507 1.00 38.62 86 ALA A C 1
ATOM 643 O O . ALA A 1 86 ? 8.549 -34.375 -4.639 1.00 38.62 86 ALA A O 1
ATOM 644 N N . GLN A 1 87 ? 9.186 -36.251 -3.572 1.00 36.12 87 GLN A N 1
ATOM 645 C CA . GLN A 1 87 ? 10.273 -35.662 -2.792 1.00 36.12 87 GLN A CA 1
ATOM 646 C C . GLN A 1 87 ? 11.495 -35.424 -3.696 1.00 36.12 87 GLN A C 1
ATOM 648 O O . GLN A 1 87 ? 11.944 -36.369 -4.346 1.00 36.12 87 GLN A O 1
ATOM 653 N N . PRO A 1 88 ? 12.096 -34.223 -3.710 1.00 43.41 88 PRO A N 1
ATOM 654 C CA . PRO A 1 88 ? 13.429 -34.038 -4.259 1.00 43.41 88 PRO A CA 1
ATOM 655 C C . PRO A 1 88 ? 14.505 -34.504 -3.265 1.00 43.41 88 PRO A C 1
ATOM 657 O O . PRO A 1 88 ? 14.470 -34.216 -2.068 1.00 43.41 88 PRO A O 1
ATOM 660 N N . THR A 1 89 ? 15.467 -35.242 -3.809 1.00 40.25 89 THR A N 1
ATOM 661 C CA . THR A 1 89 ? 16.678 -35.774 -3.174 1.00 40.25 89 THR A CA 1
ATOM 662 C C . THR A 1 89 ? 17.592 -34.687 -2.586 1.00 40.25 89 THR A C 1
ATOM 664 O O . THR A 1 89 ? 17.737 -33.625 -3.194 1.00 40.25 89 THR A O 1
ATOM 667 N N . PRO A 1 90 ? 18.289 -34.956 -1.465 1.00 35.91 90 PRO A N 1
ATOM 668 C CA . PRO A 1 90 ? 19.242 -34.028 -0.863 1.00 35.91 90 PRO A CA 1
ATOM 669 C C . PRO A 1 90 ? 20.605 -34.084 -1.572 1.00 35.91 90 PRO A C 1
ATOM 671 O O . PRO A 1 90 ? 21.320 -35.081 -1.495 1.00 35.91 90 PRO A O 1
ATOM 674 N N . THR A 1 91 ? 20.999 -32.996 -2.235 1.00 42.06 91 THR A N 1
ATOM 675 C CA . THR A 1 91 ? 22.373 -32.795 -2.718 1.00 42.06 91 THR A CA 1
ATOM 676 C C . THR A 1 91 ? 23.259 -32.189 -1.627 1.00 42.06 91 THR A C 1
ATOM 678 O O . THR A 1 91 ? 22.935 -31.163 -1.030 1.00 42.06 91 THR A O 1
ATOM 681 N N . THR A 1 92 ? 24.391 -32.849 -1.396 1.00 37.69 92 THR A N 1
ATOM 682 C CA . THR A 1 92 ? 25.497 -32.533 -0.479 1.00 37.69 92 THR A CA 1
ATOM 683 C C . THR A 1 92 ? 26.085 -31.120 -0.684 1.00 37.69 92 THR A C 1
ATOM 685 O O . THR A 1 92 ? 26.152 -30.649 -1.820 1.00 37.69 92 THR A O 1
ATOM 688 N N . PRO A 1 93 ? 26.554 -30.432 0.381 1.00 37.31 93 PRO A N 1
ATOM 689 C CA . PRO A 1 93 ? 26.997 -29.043 0.300 1.00 37.31 93 PRO A CA 1
ATOM 690 C C . PRO A 1 93 ? 28.468 -28.919 -0.128 1.00 37.31 93 PRO A C 1
ATOM 692 O O . PRO A 1 93 ? 29.382 -29.312 0.600 1.00 37.31 93 PRO A O 1
ATOM 695 N N . THR A 1 94 ? 28.712 -28.282 -1.273 1.00 36.09 94 THR A N 1
ATOM 696 C CA . THR A 1 94 ? 30.056 -27.846 -1.677 1.00 36.09 94 THR A CA 1
ATOM 697 C C . THR A 1 94 ? 30.441 -26.582 -0.907 1.00 36.09 94 THR A C 1
ATOM 699 O O . THR A 1 94 ? 29.936 -25.489 -1.164 1.00 36.09 94 THR A O 1
ATOM 702 N N . LYS A 1 95 ? 31.360 -26.730 0.054 1.00 43.31 95 LYS A N 1
ATOM 703 C CA . LYS A 1 95 ? 32.076 -25.625 0.706 1.00 43.31 95 LYS A CA 1
ATOM 704 C C . LYS A 1 95 ? 32.979 -24.930 -0.317 1.00 43.31 95 LYS A C 1
ATOM 706 O O . LYS A 1 95 ? 34.046 -25.437 -0.632 1.00 43.31 95 LYS A O 1
ATOM 711 N N . ASN A 1 96 ? 32.580 -23.748 -0.772 1.00 39.91 96 ASN A N 1
ATOM 712 C CA . ASN A 1 96 ? 33.509 -22.733 -1.266 1.00 39.91 96 ASN A CA 1
ATOM 713 C C . ASN A 1 96 ? 32.955 -21.350 -0.912 1.00 39.91 96 ASN A C 1
ATOM 715 O O . ASN A 1 96 ? 32.266 -20.697 -1.690 1.00 39.91 96 ASN A O 1
ATOM 719 N N . GLN A 1 97 ? 33.203 -20.937 0.332 1.00 39.38 97 GLN A N 1
ATOM 720 C CA . GLN A 1 97 ? 32.902 -19.590 0.801 1.00 39.38 97 GLN A CA 1
ATOM 721 C C . GLN A 1 97 ? 34.002 -18.649 0.307 1.00 39.38 97 GLN A C 1
ATOM 723 O O . GLN A 1 97 ? 35.010 -18.429 0.976 1.00 39.38 97 GLN A O 1
ATOM 728 N N . SER A 1 98 ? 33.797 -18.078 -0.878 1.00 41.50 98 SER A N 1
ATOM 729 C CA . SER A 1 98 ? 34.403 -16.800 -1.231 1.00 41.50 98 SER A CA 1
ATOM 730 C C . SER A 1 98 ? 33.919 -15.759 -0.217 1.00 41.50 98 SER A C 1
ATOM 732 O O . SER A 1 98 ? 32.715 -15.532 -0.090 1.00 41.50 98 SER A O 1
ATOM 734 N N . LYS A 1 99 ? 34.844 -15.145 0.530 1.00 43.59 99 LYS A N 1
ATOM 735 C CA . LYS A 1 99 ? 34.575 -13.973 1.377 1.00 43.59 99 LYS A CA 1
ATOM 736 C C . LYS A 1 99 ? 34.143 -12.803 0.488 1.00 43.59 99 LYS A C 1
ATOM 738 O O . LYS A 1 99 ? 34.956 -11.970 0.103 1.00 43.59 99 LYS A O 1
ATOM 743 N N . THR A 1 100 ? 32.859 -12.752 0.158 1.00 42.44 100 THR A N 1
ATOM 744 C CA . THR A 1 100 ? 32.210 -11.548 -0.357 1.00 42.44 100 THR A CA 1
ATOM 745 C C . THR A 1 100 ? 32.137 -10.545 0.799 1.00 42.44 100 THR A C 1
ATOM 747 O O . THR A 1 100 ? 31.780 -10.949 1.911 1.00 42.44 100 THR A O 1
ATOM 750 N N . PRO A 1 101 ? 32.503 -9.264 0.605 1.00 43.66 101 PRO A N 1
ATOM 751 C CA . PRO A 1 101 ? 32.311 -8.247 1.633 1.00 43.66 101 PRO A CA 1
ATOM 752 C C . PRO A 1 101 ? 30.844 -8.265 2.070 1.00 43.66 101 PRO A C 1
ATOM 754 O O . PRO A 1 101 ? 29.950 -8.241 1.223 1.00 43.66 101 PRO A O 1
ATOM 757 N N . SER A 1 102 ? 30.607 -8.372 3.383 1.00 42.59 102 SER A N 1
ATOM 758 C CA . SER A 1 102 ? 29.256 -8.364 3.949 1.00 42.59 102 SER A CA 1
ATOM 759 C C . SER A 1 102 ? 28.510 -7.154 3.386 1.00 42.59 102 SER A C 1
ATOM 761 O O . SER A 1 102 ? 29.007 -6.036 3.555 1.00 42.59 102 SER A O 1
ATOM 763 N N . PRO A 1 103 ? 27.364 -7.341 2.707 1.00 60.34 103 PRO A N 1
ATOM 764 C CA . PRO A 1 103 ? 26.612 -6.221 2.173 1.00 60.34 103 PRO A CA 1
ATOM 765 C C . PRO A 1 103 ? 26.285 -5.281 3.332 1.00 60.34 103 PRO A C 1
ATOM 767 O O . PRO A 1 103 ? 25.862 -5.719 4.408 1.00 60.34 103 PRO A O 1
ATOM 770 N N . SER A 1 104 ? 26.561 -3.992 3.140 1.00 69.56 104 SER A N 1
ATOM 771 C CA . SER A 1 104 ? 26.144 -2.966 4.084 1.00 69.56 104 SER A CA 1
ATOM 772 C C . SER A 1 104 ? 24.644 -3.112 4.322 1.00 69.56 104 SER A C 1
ATOM 774 O O . SER A 1 104 ? 23.876 -3.402 3.402 1.00 69.56 104 SER A O 1
ATOM 776 N N . LYS A 1 105 ? 24.228 -2.966 5.584 1.00 73.00 105 LYS A N 1
ATOM 777 C CA . LYS A 1 105 ? 22.821 -3.091 5.962 1.00 73.00 105 LYS A CA 1
ATOM 778 C C . LYS A 1 105 ? 21.981 -2.168 5.063 1.00 73.00 105 LYS A C 1
ATOM 780 O O . LYS A 1 105 ? 22.358 -1.001 4.918 1.00 73.00 105 LYS A O 1
ATOM 785 N N . PRO A 1 106 ? 20.876 -2.656 4.474 1.00 78.62 106 PRO A N 1
ATOM 786 C CA . PRO A 1 106 ? 20.034 -1.827 3.625 1.00 78.62 106 PRO A CA 1
ATOM 787 C C . PRO A 1 106 ? 19.562 -0.588 4.389 1.00 78.62 106 PRO A C 1
ATOM 789 O O . PRO A 1 106 ? 19.275 -0.636 5.588 1.00 78.62 106 PRO A O 1
ATOM 792 N N . THR A 1 107 ? 19.494 0.537 3.683 1.00 85.00 107 THR A N 1
ATOM 793 C CA . THR A 1 107 ? 19.031 1.824 4.225 1.00 85.00 107 THR A CA 1
ATOM 794 C C . THR A 1 107 ? 17.507 1.894 4.345 1.00 85.00 107 THR A C 1
ATOM 796 O O . THR A 1 107 ? 16.971 2.821 4.956 1.00 85.00 107 THR A O 1
ATOM 799 N N . TRP A 1 108 ? 16.805 0.902 3.795 1.00 83.12 108 TRP A N 1
ATOM 800 C CA . TRP A 1 108 ? 15.359 0.751 3.850 1.00 83.12 108 TRP A CA 1
ATOM 801 C C . TRP A 1 108 ? 14.888 -0.208 4.946 1.00 83.12 108 TRP A C 1
ATOM 803 O O . TRP A 1 108 ? 15.657 -0.978 5.524 1.00 83.12 108 TRP A O 1
ATOM 813 N N . ARG A 1 109 ? 13.585 -0.157 5.251 1.00 85.12 109 ARG A N 1
ATOM 814 C CA . ARG A 1 109 ? 12.937 -1.119 6.152 1.00 85.12 109 ARG A CA 1
ATOM 815 C C . ARG A 1 109 ? 12.984 -2.503 5.511 1.00 85.12 109 ARG A C 1
ATOM 817 O O . ARG A 1 109 ? 12.441 -2.687 4.432 1.00 85.12 109 ARG A O 1
ATOM 824 N N . VAL A 1 110 ? 13.587 -3.469 6.190 1.00 86.69 110 VAL A N 1
ATOM 825 C CA . VAL A 1 110 ? 13.513 -4.882 5.799 1.00 86.69 110 VAL A CA 1
ATOM 826 C C . VAL A 1 110 ? 12.305 -5.503 6.483 1.00 86.69 110 VAL A C 1
ATOM 828 O O . VAL A 1 110 ? 12.049 -5.224 7.660 1.00 86.69 110 VAL A O 1
ATOM 831 N N . ASN A 1 111 ? 11.563 -6.344 5.765 1.00 86.31 111 ASN A N 1
ATOM 832 C CA . ASN A 1 111 ? 10.599 -7.210 6.421 1.00 86.31 111 ASN A CA 1
ATOM 833 C C . ASN A 1 111 ? 11.349 -8.307 7.189 1.00 86.31 111 ASN A C 1
ATOM 835 O O . ASN A 1 111 ? 11.847 -9.258 6.598 1.00 86.31 111 ASN A O 1
ATOM 839 N N . ASP A 1 112 ? 11.430 -8.172 8.510 1.00 86.44 112 ASP A N 1
ATOM 840 C CA . ASP A 1 112 ? 12.083 -9.144 9.391 1.00 86.44 112 ASP A CA 1
ATOM 841 C C . ASP A 1 112 ? 11.204 -10.361 9.719 1.00 86.44 112 ASP A C 1
ATOM 843 O O . ASP A 1 112 ? 11.614 -11.228 10.491 1.00 86.44 112 ASP A O 1
ATOM 847 N N . GLY A 1 113 ? 9.985 -10.416 9.173 1.00 88.00 113 GLY A N 1
ATOM 848 C CA . GLY A 1 113 ? 9.037 -11.495 9.412 1.00 88.00 113 GLY A CA 1
ATOM 849 C C . GLY A 1 113 ? 8.451 -11.505 10.825 1.00 88.00 113 GLY A C 1
ATOM 850 O O . GLY A 1 113 ? 7.736 -12.443 11.167 1.00 88.00 113 GLY A O 1
ATOM 851 N N . LYS A 1 114 ? 8.703 -10.489 11.662 1.00 91.00 114 LYS A N 1
ATOM 852 C CA . LYS A 1 114 ? 8.254 -10.495 13.066 1.00 91.00 114 LYS A CA 1
ATOM 853 C C . LYS A 1 114 ? 6.868 -9.902 13.275 1.00 91.00 114 LYS A C 1
ATOM 855 O O . LYS A 1 114 ? 6.253 -10.171 14.302 1.00 91.00 114 LYS A O 1
ATOM 860 N N . ASN A 1 115 ? 6.372 -9.086 12.343 1.00 92.31 115 ASN A N 1
ATOM 861 C CA . ASN A 1 115 ? 5.046 -8.485 12.460 1.00 92.31 115 ASN A CA 1
ATOM 862 C C . ASN A 1 115 ? 3.986 -9.390 11.799 1.00 92.31 115 ASN A C 1
ATOM 864 O O . ASN A 1 115 ? 3.912 -9.427 10.567 1.00 92.31 115 ASN A O 1
ATOM 868 N N . PRO A 1 116 ? 3.139 -10.094 12.578 1.00 93.00 116 PRO A N 1
ATOM 869 C CA . PRO A 1 116 ? 2.190 -11.058 12.024 1.00 93.00 116 PRO A CA 1
ATOM 870 C C . PRO A 1 116 ? 1.119 -10.402 11.144 1.00 93.00 116 PRO A C 1
ATOM 872 O O . PRO A 1 116 ? 0.678 -11.011 10.170 1.00 93.00 116 PRO A O 1
ATOM 875 N N . HIS A 1 117 ? 0.728 -9.155 11.435 1.00 93.44 117 HIS A N 1
ATOM 876 C CA . HIS A 1 117 ? -0.243 -8.427 10.616 1.00 93.44 117 HIS A CA 1
ATOM 877 C C . HIS A 1 117 ? 0.343 -8.088 9.251 1.00 93.44 117 HIS A C 1
ATOM 879 O O . HIS A 1 117 ? -0.288 -8.360 8.235 1.00 93.44 117 HIS A O 1
ATOM 885 N N . PHE A 1 118 ? 1.567 -7.556 9.217 1.00 95.50 118 PHE A N 1
ATOM 886 C CA . PHE A 1 118 ? 2.222 -7.249 7.951 1.00 95.50 118 PHE A CA 1
ATOM 887 C C . PHE A 1 118 ? 2.475 -8.509 7.119 1.00 95.50 118 PHE A C 1
ATOM 889 O O . PHE A 1 118 ? 2.166 -8.521 5.934 1.00 95.50 118 PHE A O 1
ATOM 896 N N . ASN A 1 119 ? 2.968 -9.589 7.733 1.00 94.75 119 ASN A N 1
ATOM 897 C CA . ASN A 1 119 ? 3.227 -10.843 7.022 1.00 94.75 119 ASN A CA 1
ATOM 898 C C . ASN A 1 119 ? 1.971 -11.405 6.358 1.00 94.75 119 ASN A C 1
ATOM 900 O O . ASN A 1 119 ? 2.028 -11.873 5.223 1.00 94.75 119 ASN A O 1
ATOM 904 N N . ARG A 1 120 ? 0.836 -11.345 7.062 1.00 94.44 120 ARG A N 1
ATOM 905 C CA . ARG A 1 120 ? -0.449 -11.767 6.515 1.00 94.44 120 ARG A CA 1
ATOM 906 C C . ARG A 1 120 ? -0.847 -10.915 5.310 1.00 94.44 120 ARG A C 1
ATOM 908 O O . ARG A 1 120 ? -1.180 -11.474 4.273 1.00 94.44 120 ARG A O 1
ATOM 915 N N . LEU A 1 121 ? -0.793 -9.590 5.439 1.00 94.81 121 LEU A N 1
ATOM 916 C CA . LEU A 1 121 ? -1.141 -8.665 4.353 1.00 94.81 121 LEU A CA 1
ATOM 917 C C . LEU A 1 121 ? -0.238 -8.872 3.135 1.00 94.81 121 LEU A C 1
ATOM 919 O O . LEU A 1 121 ? -0.714 -8.943 2.008 1.00 94.81 121 LEU A O 1
ATOM 923 N N . LEU A 1 122 ? 1.064 -9.040 3.365 1.00 94.25 122 LEU A N 1
ATOM 924 C CA . LEU A 1 122 ? 2.028 -9.302 2.306 1.00 94.25 122 LEU A CA 1
ATOM 925 C C . LEU A 1 122 ? 1.747 -10.633 1.593 1.00 94.25 122 LEU A C 1
ATOM 927 O O . LEU A 1 122 ? 1.873 -10.706 0.374 1.00 94.25 122 LEU A O 1
ATOM 931 N N . ALA A 1 123 ? 1.349 -11.676 2.327 1.00 93.06 123 ALA A N 1
ATOM 932 C CA . ALA A 1 123 ? 0.946 -12.950 1.737 1.00 93.06 123 ALA A CA 1
ATOM 933 C C . ALA A 1 123 ? -0.338 -12.821 0.896 1.00 93.06 123 ALA A C 1
ATOM 935 O O . ALA A 1 123 ? -0.391 -13.372 -0.200 1.00 93.06 123 ALA A O 1
ATOM 936 N N . GLU A 1 124 ? -1.334 -12.067 1.377 1.00 91.94 124 GLU A N 1
ATOM 937 C CA . GLU A 1 124 ? -2.574 -11.773 0.640 1.00 91.94 124 GLU A CA 1
ATOM 938 C C . GLU A 1 124 ? -2.264 -11.049 -0.683 1.00 91.94 124 GLU A C 1
ATOM 940 O O . GLU A 1 124 ? -2.713 -11.484 -1.741 1.00 91.94 124 GLU A O 1
ATOM 945 N N . VAL A 1 125 ? -1.421 -10.012 -0.647 1.00 91.00 125 VAL A N 1
ATOM 946 C CA . VAL A 1 125 ? -1.010 -9.269 -1.850 1.00 91.00 125 VAL A CA 1
ATOM 947 C C . VAL A 1 125 ? -0.232 -10.153 -2.819 1.00 91.00 125 VAL A C 1
ATOM 949 O O . VAL A 1 125 ? -0.556 -10.197 -3.999 1.00 91.00 125 VAL A O 1
ATOM 952 N N . ARG A 1 126 ? 0.742 -10.933 -2.342 1.00 90.12 126 ARG A N 1
ATOM 953 C CA . ARG A 1 126 ? 1.536 -11.836 -3.196 1.00 90.12 126 ARG A CA 1
ATOM 954 C C . ARG A 1 126 ? 0.724 -12.942 -3.864 1.00 90.12 126 ARG A C 1
ATOM 956 O O . ARG A 1 126 ? 1.155 -13.447 -4.893 1.00 90.12 126 ARG A O 1
ATOM 963 N N . ALA A 1 127 ? -0.403 -13.345 -3.281 1.00 88.50 127 ALA A N 1
ATOM 964 C CA . ALA A 1 127 ? -1.274 -14.353 -3.878 1.00 88.50 127 ALA A CA 1
ATOM 965 C C . ALA A 1 127 ? -2.013 -13.829 -5.122 1.00 88.50 127 ALA A C 1
ATOM 967 O O . ALA A 1 127 ? -2.402 -14.624 -5.975 1.00 88.50 127 ALA A O 1
ATOM 968 N N . VAL A 1 128 ? -2.206 -12.509 -5.217 1.00 85.06 128 VAL A N 1
ATOM 969 C CA . VAL A 1 128 ? -2.943 -11.852 -6.308 1.00 85.06 128 VAL A CA 1
ATOM 970 C C . VAL A 1 128 ? -1.996 -11.133 -7.274 1.00 85.06 128 VAL A C 1
ATOM 972 O O . VAL A 1 128 ? -2.246 -11.097 -8.478 1.00 85.06 128 VAL A O 1
ATOM 975 N N . GLU A 1 129 ? -0.896 -10.578 -6.764 1.00 82.00 129 GLU A N 1
ATOM 976 C CA . GLU A 1 129 ? 0.092 -9.847 -7.551 1.00 82.00 129 GLU A CA 1
ATOM 977 C C . GLU A 1 129 ? 0.913 -10.785 -8.441 1.00 82.00 129 GLU A C 1
ATOM 979 O O . GLU A 1 129 ? 1.600 -11.700 -7.983 1.00 82.00 129 GLU A O 1
ATOM 984 N N . GLY A 1 130 ? 0.862 -10.518 -9.745 1.00 79.50 130 GLY A N 1
ATOM 985 C CA . GLY A 1 130 ? 1.668 -11.215 -10.741 1.00 79.50 130 GLY A CA 1
ATOM 986 C C . GLY A 1 130 ? 3.130 -10.760 -10.756 1.00 79.50 130 GLY A C 1
ATOM 987 O O . GLY A 1 130 ? 3.577 -9.933 -9.965 1.00 79.50 130 GLY A O 1
ATOM 988 N N . GLY A 1 131 ? 3.895 -11.298 -11.706 1.00 86.06 131 GLY A N 1
ATOM 989 C CA . GLY A 1 131 ? 5.265 -10.858 -11.968 1.00 86.06 131 GLY A CA 1
ATOM 990 C C . GLY A 1 131 ? 5.341 -9.507 -12.687 1.00 86.06 131 GLY A C 1
ATOM 991 O O . GLY A 1 131 ? 4.449 -8.662 -12.618 1.00 86.06 131 GLY A O 1
ATOM 992 N N . PHE A 1 132 ? 6.434 -9.301 -13.415 1.00 91.81 132 PHE A N 1
ATOM 993 C CA . PHE A 1 132 ? 6.607 -8.109 -14.234 1.00 91.81 132 PHE A CA 1
ATOM 994 C C . PHE A 1 132 ? 5.600 -8.059 -15.396 1.00 91.81 132 PHE A C 1
ATOM 996 O O . PHE A 1 132 ? 5.458 -9.021 -16.149 1.00 91.81 132 PHE A O 1
ATOM 1003 N N . ALA A 1 133 ? 4.959 -6.908 -15.583 1.00 90.75 133 ALA A N 1
ATOM 1004 C CA . ALA A 1 133 ? 4.055 -6.617 -16.683 1.00 90.75 133 ALA A CA 1
ATOM 1005 C C . ALA A 1 133 ? 4.442 -5.292 -17.353 1.00 90.75 133 ALA A C 1
ATOM 1007 O O . ALA A 1 133 ? 4.604 -4.262 -16.698 1.00 90.75 133 ALA A O 1
ATOM 1008 N N . ASN A 1 134 ? 4.553 -5.304 -18.681 1.00 93.56 134 ASN A N 1
ATOM 1009 C CA . ASN A 1 134 ? 4.755 -4.105 -19.488 1.00 93.56 134 ASN A CA 1
ATOM 1010 C C . ASN A 1 134 ? 3.619 -3.996 -20.506 1.00 93.56 134 ASN A C 1
ATOM 1012 O O . ASN A 1 134 ? 3.574 -4.755 -21.472 1.00 93.56 134 ASN A O 1
ATOM 1016 N N . ARG A 1 135 ? 2.681 -3.083 -20.253 1.00 89.62 135 ARG A N 1
ATOM 1017 C CA . ARG A 1 135 ? 1.482 -2.874 -21.072 1.00 89.62 135 ARG A CA 1
ATOM 1018 C C . ARG A 1 135 ? 1.539 -1.513 -21.775 1.00 89.62 135 ARG A C 1
ATOM 1020 O O . ARG A 1 135 ? 2.267 -0.627 -21.324 1.00 89.62 135 ARG A O 1
ATOM 1027 N N . PRO A 1 136 ? 0.769 -1.315 -22.862 1.00 91.06 136 PRO A N 1
ATOM 1028 C CA . PRO A 1 136 ? 0.650 -0.011 -23.502 1.00 91.06 136 PRO A CA 1
ATOM 1029 C C . PRO A 1 136 ? 0.215 1.066 -22.507 1.00 91.06 136 PRO A C 1
ATOM 1031 O O . PRO A 1 136 ? -0.609 0.815 -21.629 1.00 91.06 136 PRO A O 1
ATOM 1034 N N . LYS A 1 137 ? 0.713 2.293 -22.687 1.00 88.62 137 LYS A N 1
ATOM 1035 C CA . LYS A 1 137 ? 0.461 3.428 -21.781 1.00 88.62 137 LYS A CA 1
ATOM 1036 C C . LYS A 1 137 ? -1.026 3.748 -21.578 1.00 88.62 137 LYS A C 1
ATOM 1038 O O . LYS A 1 137 ? -1.400 4.278 -20.538 1.00 88.62 137 LYS A O 1
ATOM 1043 N N . THR A 1 138 ? -1.867 3.448 -22.563 1.00 90.44 138 THR A N 1
ATOM 1044 C CA . THR A 1 138 ? -3.326 3.611 -22.477 1.00 90.44 138 THR A CA 1
ATOM 1045 C C . THR A 1 138 ? -3.953 2.688 -21.435 1.00 90.44 138 THR A C 1
ATOM 1047 O O . THR A 1 138 ? -4.887 3.091 -20.753 1.00 90.44 138 THR A O 1
ATOM 1050 N N . SER A 1 139 ? -3.433 1.467 -21.300 1.00 85.06 139 SER A N 1
ATOM 1051 C CA . SER A 1 139 ? -3.911 0.453 -20.355 1.00 85.06 139 SER A CA 1
ATOM 1052 C C . SER A 1 139 ? -3.131 0.461 -19.040 1.00 85.06 139 SER A C 1
ATOM 1054 O O . SER A 1 139 ? -3.655 0.032 -18.019 1.00 85.06 139 SER A O 1
ATOM 1056 N N . ASP A 1 140 ? -1.889 0.949 -19.054 1.00 84.38 140 ASP A N 1
ATOM 1057 C CA . ASP A 1 140 ? -1.046 1.107 -17.869 1.00 84.38 140 ASP A CA 1
ATOM 1058 C C . ASP A 1 140 ? -0.366 2.490 -17.857 1.00 84.38 140 ASP A C 1
ATOM 1060 O O . ASP A 1 140 ? 0.789 2.646 -18.274 1.00 84.38 140 ASP A O 1
ATOM 1064 N N . PRO A 1 141 ? -1.074 3.534 -17.387 1.00 86.31 141 PRO A N 1
ATOM 1065 C CA . PRO A 1 141 ? -0.535 4.893 -17.326 1.00 86.31 141 PRO A CA 1
ATOM 1066 C C . PRO A 1 141 ? 0.661 5.033 -16.371 1.00 86.31 141 PRO A C 1
ATOM 1068 O O . PRO A 1 141 ? 1.393 6.025 -16.443 1.00 86.31 141 PRO A O 1
ATOM 1071 N N . GLY A 1 142 ? 0.845 4.071 -15.457 1.00 85.81 142 GLY A N 1
ATOM 1072 C CA . GLY A 1 142 ? 1.976 3.996 -14.533 1.00 85.81 142 GLY A CA 1
ATOM 1073 C C . GLY A 1 142 ? 3.261 3.479 -15.185 1.00 85.81 142 GLY A C 1
ATOM 1074 O O . GLY A 1 142 ? 4.344 3.665 -14.620 1.00 85.81 142 GLY A O 1
ATOM 1075 N N . GLY A 1 143 ? 3.156 2.900 -16.384 1.00 92.31 143 GLY A N 1
ATOM 1076 C CA . GLY A 1 143 ? 4.255 2.266 -17.100 1.00 92.31 143 GLY A CA 1
ATOM 1077 C C . GLY A 1 143 ? 4.542 0.849 -16.591 1.00 92.31 143 GLY A C 1
ATOM 1078 O O . GLY A 1 143 ? 3.716 0.261 -15.903 1.00 92.31 143 GLY A O 1
ATOM 1079 N N . PRO A 1 144 ? 5.720 0.284 -16.909 1.00 94.19 144 PRO A N 1
ATOM 1080 C CA . PRO A 1 144 ? 6.060 -1.078 -16.518 1.00 94.19 144 PRO A CA 1
ATOM 1081 C C . PRO A 1 144 ? 5.908 -1.309 -15.010 1.00 94.19 144 PRO A C 1
ATOM 1083 O O . PRO A 1 144 ? 6.435 -0.537 -14.203 1.00 94.19 144 PRO A O 1
ATOM 1086 N N . THR A 1 145 ? 5.223 -2.386 -14.639 1.00 93.25 145 THR A N 1
ATOM 1087 C CA . THR A 1 145 ? 4.850 -2.705 -13.258 1.00 93.25 145 THR A CA 1
ATOM 1088 C C . THR A 1 145 ? 5.465 -4.033 -12.840 1.00 93.25 145 THR A C 1
ATOM 1090 O O . THR A 1 145 ? 5.402 -5.005 -13.585 1.00 93.25 145 THR A O 1
ATOM 1093 N N . ASN A 1 146 ? 6.079 -4.084 -11.659 1.00 94.62 146 ASN A N 1
ATOM 1094 C CA . ASN A 1 146 ? 6.634 -5.307 -11.079 1.00 94.62 146 ASN A CA 1
ATOM 1095 C C . ASN A 1 146 ? 5.987 -5.556 -9.714 1.00 94.62 146 ASN A C 1
ATOM 1097 O O . ASN A 1 146 ? 6.242 -4.773 -8.802 1.00 94.62 146 ASN A O 1
ATOM 1101 N N . LYS A 1 147 ? 5.144 -6.594 -9.586 1.00 91.56 147 LYS A N 1
ATOM 1102 C CA . LYS A 1 147 ? 4.420 -6.935 -8.341 1.00 91.56 147 LYS A CA 1
ATOM 1103 C C . LYS A 1 147 ? 3.754 -5.706 -7.698 1.00 91.56 147 LYS A C 1
ATOM 1105 O O . LYS A 1 147 ? 4.158 -5.266 -6.625 1.00 91.56 147 LYS A O 1
ATOM 1110 N N . GLY A 1 148 ? 2.852 -5.054 -8.431 1.00 88.75 148 GLY A N 1
ATOM 1111 C CA . GLY A 1 148 ? 2.186 -3.816 -8.001 1.00 88.75 148 GLY A CA 1
ATOM 1112 C C . GLY A 1 148 ? 3.030 -2.531 -8.065 1.00 88.75 148 GLY A C 1
ATOM 1113 O O . GLY A 1 148 ? 2.480 -1.430 -8.064 1.00 88.75 148 GLY A O 1
ATOM 1114 N N . MET A 1 149 ? 4.360 -2.612 -8.201 1.00 93.06 149 MET A N 1
ATOM 1115 C CA . MET A 1 149 ? 5.233 -1.430 -8.242 1.00 93.06 149 MET A CA 1
ATOM 1116 C C . MET A 1 149 ? 5.394 -0.887 -9.665 1.00 93.06 149 MET A C 1
ATOM 1118 O O . MET A 1 149 ? 6.250 -1.341 -10.430 1.00 93.06 149 MET A O 1
ATOM 1122 N N . SER A 1 150 ? 4.583 0.112 -10.024 1.00 94.06 150 SER A N 1
ATOM 1123 C CA . SER A 1 150 ? 4.698 0.806 -11.316 1.00 94.06 150 SER A CA 1
ATOM 1124 C C . SER A 1 150 ? 5.961 1.669 -11.412 1.00 94.06 150 SER A C 1
ATOM 1126 O O . SER A 1 150 ? 6.457 2.211 -10.419 1.00 94.06 150 SER A O 1
ATOM 1128 N N . GLN A 1 151 ? 6.466 1.871 -12.631 1.00 95.75 151 GLN A N 1
ATOM 1129 C CA . GLN A 1 151 ? 7.614 2.745 -12.885 1.00 95.75 151 GLN A CA 1
ATOM 1130 C C . GLN A 1 151 ? 7.367 4.180 -12.398 1.00 95.75 151 GLN A C 1
ATOM 1132 O O . GLN A 1 151 ? 8.260 4.814 -11.833 1.00 95.75 151 GLN A O 1
ATOM 1137 N N . LYS A 1 152 ? 6.150 4.698 -12.590 1.00 94.81 152 LYS A N 1
ATOM 1138 C CA . LYS A 1 152 ? 5.747 6.018 -12.096 1.00 94.81 152 LYS A CA 1
ATOM 1139 C C . LYS A 1 152 ? 5.852 6.102 -10.574 1.00 94.81 152 LYS A C 1
ATOM 1141 O O . LYS A 1 152 ? 6.419 7.073 -10.071 1.00 94.81 152 LYS A O 1
ATOM 1146 N N . PHE A 1 153 ? 5.337 5.101 -9.858 1.00 93.25 153 PHE A N 1
ATOM 1147 C CA . PHE A 1 153 ? 5.435 5.040 -8.401 1.00 93.25 153 PHE A CA 1
ATOM 1148 C C . PHE A 1 153 ? 6.899 4.978 -7.951 1.00 93.25 153 PHE A C 1
ATOM 1150 O O . PHE A 1 153 ? 7.319 5.802 -7.141 1.00 93.25 153 PHE A O 1
ATOM 1157 N N . LEU A 1 154 ? 7.704 4.095 -8.550 1.00 96.00 154 LEU A N 1
ATOM 1158 C CA . LEU A 1 154 ? 9.128 3.970 -8.232 1.00 96.00 154 LEU A CA 1
ATOM 1159 C C . LEU A 1 154 ? 9.898 5.279 -8.458 1.00 96.00 154 LEU A C 1
ATOM 1161 O O . LEU A 1 154 ? 10.731 5.649 -7.637 1.00 96.00 154 LEU A O 1
ATOM 1165 N N . ASN A 1 155 ? 9.610 6.017 -9.532 1.00 96.31 155 ASN A N 1
ATOM 1166 C CA . ASN A 1 155 ? 10.243 7.312 -9.797 1.00 96.31 155 ASN A CA 1
ATOM 1167 C C . ASN A 1 155 ? 9.923 8.344 -8.706 1.00 96.31 155 ASN A C 1
ATOM 1169 O O . ASN A 1 155 ? 10.811 9.071 -8.256 1.00 96.31 155 ASN A O 1
ATOM 1173 N N . ILE A 1 156 ? 8.659 8.410 -8.277 1.00 94.12 156 ILE A N 1
ATOM 1174 C CA . ILE A 1 156 ? 8.232 9.289 -7.180 1.00 94.12 156 ILE A CA 1
ATOM 1175 C C . ILE A 1 156 ? 8.932 8.875 -5.885 1.00 94.12 156 ILE A C 1
ATOM 1177 O O . ILE A 1 156 ? 9.465 9.733 -5.180 1.00 94.12 156 ILE A O 1
ATOM 1181 N N . PHE A 1 157 ? 8.973 7.573 -5.608 1.00 94.31 157 PHE A N 1
ATOM 1182 C CA . PHE A 1 157 ? 9.571 7.019 -4.403 1.00 94.31 157 PHE A CA 1
ATOM 1183 C C . PHE A 1 157 ? 11.083 7.279 -4.342 1.00 94.31 157 PHE A C 1
ATOM 1185 O O . PHE A 1 157 ? 11.570 7.802 -3.345 1.00 94.31 157 PHE A O 1
ATOM 1192 N N . ASN A 1 158 ? 11.820 7.038 -5.430 1.00 95.50 158 ASN A N 1
ATOM 1193 C CA . ASN A 1 158 ? 13.254 7.339 -5.535 1.00 95.50 158 ASN A CA 1
ATOM 1194 C C . ASN A 1 158 ? 13.568 8.824 -5.328 1.00 95.50 158 ASN A C 1
ATOM 1196 O O . ASN A 1 158 ? 14.589 9.166 -4.737 1.00 95.50 158 ASN A O 1
ATOM 1200 N N . ARG A 1 159 ? 12.688 9.720 -5.790 1.00 95.62 159 ARG A N 1
ATOM 1201 C CA . ARG A 1 159 ? 12.836 11.161 -5.553 1.00 95.62 159 ARG A CA 1
ATOM 1202 C C . ARG A 1 159 ? 12.590 11.534 -4.090 1.00 95.62 159 ARG A C 1
ATOM 1204 O O . ARG A 1 159 ? 13.249 12.435 -3.585 1.00 95.62 159 ARG A O 1
ATOM 1211 N N . ALA A 1 160 ? 11.640 10.875 -3.429 1.00 92.50 160 ALA A N 1
ATOM 1212 C CA . ALA A 1 160 ? 11.332 11.112 -2.019 1.00 92.50 160 ALA A CA 1
ATOM 1213 C C . ALA A 1 160 ? 12.378 10.495 -1.071 1.00 92.50 160 ALA A C 1
ATOM 1215 O O . ALA A 1 160 ? 12.654 11.062 -0.015 1.00 92.50 160 ALA A O 1
ATOM 1216 N N . TYR A 1 161 ? 12.981 9.367 -1.459 1.00 93.50 161 TYR A N 1
ATOM 1217 C CA . TYR A 1 161 ? 13.902 8.579 -0.636 1.00 93.50 161 TYR A CA 1
ATOM 1218 C C . TYR A 1 161 ? 15.201 8.238 -1.389 1.00 93.50 161 TYR A C 1
ATOM 1220 O O . TYR A 1 161 ? 15.509 7.063 -1.596 1.00 93.50 161 TYR A O 1
ATOM 1228 N N . PRO A 1 162 ? 16.014 9.236 -1.785 1.00 93.94 162 PRO A N 1
ATOM 1229 C CA . PRO A 1 162 ? 17.218 8.998 -2.587 1.00 93.94 162 PRO A CA 1
ATOM 1230 C C . PRO A 1 162 ? 18.264 8.127 -1.872 1.00 93.94 162 PRO A C 1
ATOM 1232 O O . PRO A 1 162 ? 19.010 7.395 -2.518 1.00 93.94 162 PRO A O 1
ATOM 1235 N N . SER A 1 163 ? 18.295 8.145 -0.535 1.00 93.06 163 SER A N 1
ATOM 1236 C CA . SER A 1 163 ? 19.202 7.321 0.276 1.00 93.06 163 SER A CA 1
ATOM 1237 C C . SER A 1 163 ? 18.893 5.822 0.225 1.00 93.06 163 SER A C 1
ATOM 1239 O O . SER A 1 163 ? 19.723 5.020 0.653 1.00 93.06 163 SER A O 1
ATOM 1241 N N . TRP A 1 164 ? 17.725 5.426 -0.291 1.00 93.62 164 TRP A N 1
ATOM 1242 C CA . TRP A 1 164 ? 17.362 4.019 -0.463 1.00 93.62 164 TRP A CA 1
ATOM 1243 C C . TRP A 1 164 ? 18.065 3.377 -1.658 1.00 93.62 164 TRP A C 1
ATOM 1245 O O . TRP A 1 164 ? 18.104 2.156 -1.736 1.00 93.62 164 TRP A O 1
ATOM 1255 N N . ASN A 1 165 ? 18.644 4.176 -2.564 1.00 93.38 165 ASN A N 1
ATOM 1256 C CA . ASN A 1 165 ? 19.420 3.695 -3.709 1.00 93.38 165 ASN A CA 1
ATOM 1257 C C . ASN A 1 165 ? 18.723 2.549 -4.476 1.00 93.38 165 ASN A C 1
ATOM 1259 O O . ASN A 1 165 ? 19.348 1.547 -4.834 1.00 93.38 165 ASN A O 1
ATOM 1263 N N . LEU A 1 166 ? 17.406 2.668 -4.682 1.00 95.25 166 LEU A N 1
ATOM 1264 C CA . LEU A 1 166 ? 16.651 1.650 -5.404 1.00 95.25 166 LEU A CA 1
ATOM 1265 C C . LEU A 1 166 ? 16.999 1.708 -6.901 1.00 95.25 166 LEU A C 1
ATOM 1267 O O . LEU A 1 166 ? 17.405 2.756 -7.419 1.00 95.25 166 LEU A O 1
ATOM 1271 N N . PRO A 1 167 ? 16.804 0.605 -7.639 1.00 96.94 167 PRO A N 1
ATOM 1272 C CA . PRO A 1 167 ? 16.981 0.588 -9.079 1.00 96.94 167 PRO A CA 1
ATOM 1273 C C . PRO A 1 167 ? 16.168 1.683 -9.776 1.00 96.94 167 PRO A C 1
ATOM 1275 O O . PRO A 1 167 ? 15.076 2.059 -9.353 1.00 96.94 167 PRO A O 1
ATOM 1278 N N . LYS A 1 168 ? 16.677 2.160 -10.916 1.00 96.88 168 LYS A N 1
ATOM 1279 C CA . LYS A 1 168 ? 15.960 3.139 -11.748 1.00 96.88 168 LYS A CA 1
ATOM 1280 C C . LYS A 1 168 ? 14.738 2.547 -12.452 1.00 96.88 168 LYS A C 1
ATOM 1282 O O . LYS A 1 168 ? 13.892 3.306 -12.904 1.00 96.88 168 LYS A O 1
ATOM 1287 N N . GLN A 1 169 ? 14.676 1.226 -12.616 1.00 97.31 169 GLN A N 1
ATOM 1288 C CA . GLN A 1 169 ? 13.650 0.537 -13.401 1.00 97.31 169 GLN A CA 1
ATOM 1289 C C . GLN A 1 169 ? 12.887 -0.455 -12.519 1.00 97.31 169 GLN A C 1
ATOM 1291 O O . GLN A 1 169 ? 13.524 -1.239 -11.817 1.00 97.31 169 GLN A O 1
ATOM 1296 N N . SER A 1 170 ? 11.553 -0.470 -12.592 1.00 96.50 170 SER A N 1
ATOM 1297 C CA . SER A 1 170 ? 10.691 -1.327 -11.755 1.00 96.50 170 SER A CA 1
ATOM 1298 C C . SER A 1 170 ? 10.979 -2.817 -11.927 1.00 96.50 170 SER A C 1
ATOM 1300 O O . SER A 1 170 ? 11.017 -3.560 -10.950 1.00 96.50 170 SER A O 1
ATOM 1302 N N . LYS A 1 171 ? 11.296 -3.247 -13.153 1.00 96.75 171 LYS A N 1
ATOM 1303 C CA . LYS A 1 171 ? 11.692 -4.630 -13.466 1.00 96.75 171 LYS A CA 1
ATOM 1304 C C . LYS A 1 171 ? 12.938 -5.122 -12.717 1.00 96.75 171 LYS A C 1
ATOM 1306 O O . LYS A 1 171 ? 13.141 -6.322 -12.619 1.00 96.75 171 LYS A O 1
ATOM 1311 N N . ASN A 1 172 ? 13.781 -4.203 -12.239 1.00 97.06 172 ASN A N 1
ATOM 1312 C CA . ASN A 1 172 ? 15.025 -4.528 -11.540 1.00 97.06 172 ASN A CA 1
ATOM 1313 C C . ASN A 1 172 ? 14.852 -4.543 -10.013 1.00 97.06 172 ASN A C 1
ATOM 1315 O O . ASN A 1 172 ? 15.828 -4.795 -9.310 1.00 97.06 172 ASN A O 1
ATOM 1319 N N . LEU A 1 173 ? 13.660 -4.225 -9.497 1.00 96.38 173 LEU A N 1
ATOM 1320 C CA . LEU A 1 173 ? 13.380 -4.322 -8.068 1.00 96.38 173 LEU A CA 1
ATOM 1321 C C . LEU A 1 173 ? 13.447 -5.781 -7.618 1.00 96.38 173 LEU A C 1
ATOM 1323 O O . LEU A 1 173 ? 12.839 -6.656 -8.238 1.00 96.38 173 LEU A O 1
ATOM 1327 N N . THR A 1 174 ? 14.161 -6.022 -6.522 1.00 94.81 174 THR A N 1
ATOM 1328 C CA . THR A 1 174 ? 14.150 -7.324 -5.852 1.00 94.81 174 THR A CA 1
ATOM 1329 C C . THR A 1 174 ? 12.906 -7.465 -4.980 1.00 94.81 174 THR A C 1
ATOM 1331 O O . THR A 1 174 ? 12.335 -6.471 -4.526 1.00 94.81 174 THR A O 1
ATOM 1334 N N . ASP A 1 175 ? 12.517 -8.702 -4.679 1.00 93.31 175 ASP A N 1
ATOM 1335 C CA . ASP A 1 175 ? 11.400 -8.971 -3.766 1.00 93.31 175 ASP A CA 1
ATOM 1336 C C . ASP A 1 175 ? 11.615 -8.335 -2.387 1.00 93.31 175 ASP A C 1
ATOM 1338 O O . ASP A 1 175 ? 10.688 -7.775 -1.816 1.00 93.31 175 ASP A O 1
ATOM 1342 N N . GLU A 1 176 ? 12.850 -8.330 -1.883 1.00 93.62 176 GLU A N 1
ATOM 1343 C CA . GLU A 1 176 ? 13.187 -7.687 -0.609 1.00 93.62 176 GLU A CA 1
ATOM 1344 C C . GLU A 1 176 ? 12.987 -6.162 -0.648 1.00 93.62 176 GLU A C 1
ATOM 1346 O O . GLU A 1 176 ? 12.508 -5.567 0.318 1.00 93.62 176 GLU A O 1
ATOM 1351 N N . GLN A 1 177 ? 13.324 -5.511 -1.767 1.00 95.19 177 GLN A N 1
ATOM 1352 C CA . GLN A 1 177 ? 13.081 -4.078 -1.949 1.00 95.19 177 GLN A CA 1
ATOM 1353 C C . GLN A 1 177 ? 11.585 -3.777 -2.037 1.00 95.19 177 GLN A C 1
ATOM 1355 O O . GLN A 1 177 ? 11.117 -2.825 -1.415 1.00 95.19 177 GLN A O 1
ATOM 1360 N N . ILE A 1 178 ? 10.834 -4.598 -2.775 1.00 94.94 178 ILE A N 1
ATOM 1361 C CA . ILE A 1 178 ? 9.379 -4.475 -2.914 1.00 94.94 178 ILE A CA 1
ATOM 1362 C C . ILE A 1 178 ? 8.706 -4.642 -1.550 1.00 94.94 178 ILE A C 1
ATOM 1364 O O . ILE A 1 178 ? 7.921 -3.785 -1.148 1.00 94.94 178 ILE A O 1
ATOM 1368 N N . ASP A 1 179 ? 9.072 -5.673 -0.792 1.00 94.88 179 ASP A N 1
ATOM 1369 C CA . ASP A 1 179 ? 8.587 -5.895 0.571 1.00 94.88 179 ASP A CA 1
ATOM 1370 C C . ASP A 1 179 ? 8.914 -4.723 1.494 1.00 94.88 179 ASP A C 1
ATOM 1372 O O . ASP A 1 179 ? 8.081 -4.317 2.304 1.00 94.88 179 ASP A O 1
ATOM 1376 N N . GLY A 1 180 ? 10.123 -4.169 1.379 1.00 94.62 180 GLY A N 1
ATOM 1377 C CA . GLY A 1 180 ? 10.551 -3.028 2.176 1.00 94.62 180 GLY A CA 1
ATOM 1378 C C . GLY A 1 180 ? 9.757 -1.759 1.877 1.00 94.62 180 GLY A C 1
ATOM 1379 O O . GLY A 1 180 ? 9.368 -1.040 2.801 1.00 94.62 180 GLY A O 1
ATOM 1380 N N . ILE A 1 181 ? 9.447 -1.519 0.601 1.00 94.88 181 ILE A N 1
ATOM 1381 C CA . ILE A 1 181 ? 8.534 -0.456 0.171 1.00 94.88 181 ILE A CA 1
ATOM 1382 C C . ILE A 1 181 ? 7.132 -0.721 0.723 1.00 94.88 181 ILE A C 1
ATOM 1384 O O . ILE A 1 181 ? 6.552 0.182 1.325 1.00 94.88 181 ILE A O 1
ATOM 1388 N N . TYR A 1 182 ? 6.606 -1.946 0.594 1.00 95.50 182 TYR A N 1
ATOM 1389 C CA . TYR A 1 182 ? 5.290 -2.294 1.133 1.00 95.50 182 TYR A CA 1
ATOM 1390 C C . TYR A 1 182 ? 5.201 -2.059 2.638 1.00 95.50 182 TYR A C 1
ATOM 1392 O O . TYR A 1 182 ? 4.246 -1.456 3.136 1.00 95.50 182 TYR A O 1
ATOM 1400 N N . ARG A 1 183 ? 6.234 -2.497 3.359 1.00 95.25 183 ARG A N 1
ATOM 1401 C CA . ARG A 1 183 ? 6.342 -2.343 4.802 1.00 95.25 183 ARG A CA 1
ATOM 1402 C C . ARG A 1 183 ? 6.369 -0.880 5.201 1.00 95.25 183 ARG A C 1
ATOM 1404 O O . ARG A 1 183 ? 5.660 -0.478 6.117 1.00 95.25 183 ARG A O 1
ATOM 1411 N N . PHE A 1 184 ? 7.199 -0.089 4.540 1.00 94.12 184 PHE A N 1
ATOM 1412 C CA . PHE A 1 184 ? 7.369 1.307 4.893 1.00 94.12 184 PHE A CA 1
ATOM 1413 C C . PHE A 1 184 ? 6.151 2.149 4.507 1.00 94.12 184 PHE A C 1
ATOM 1415 O O . PHE A 1 184 ? 5.577 2.821 5.364 1.00 94.12 184 PHE A O 1
ATOM 1422 N N . GLU A 1 185 ? 5.750 2.106 3.237 1.00 93.06 185 GLU A N 1
ATOM 1423 C CA . GLU A 1 185 ? 4.778 3.043 2.678 1.00 93.06 185 GLU A CA 1
ATOM 1424 C C . GLU A 1 185 ? 3.343 2.681 3.048 1.00 93.06 185 GLU A C 1
ATOM 1426 O O . GLU A 1 185 ? 2.581 3.567 3.423 1.00 93.06 185 GLU A O 1
ATOM 1431 N N . PHE A 1 186 ? 2.975 1.399 2.982 1.00 93.88 186 PHE A N 1
ATOM 1432 C CA . PHE A 1 186 ? 1.579 0.969 3.125 1.00 93.88 186 PHE A CA 1
ATOM 1433 C C . PHE A 1 186 ? 1.254 0.376 4.500 1.00 93.88 186 PHE A C 1
ATOM 1435 O O . PHE A 1 186 ? 0.081 0.207 4.819 1.00 93.88 186 PHE A O 1
ATOM 1442 N N . PHE A 1 187 ? 2.255 0.107 5.347 1.00 94.56 187 PHE A N 1
ATOM 1443 C CA . PHE A 1 187 ? 2.038 -0.445 6.688 1.00 94.56 187 PHE A CA 1
ATOM 1444 C C . PHE A 1 187 ? 2.530 0.476 7.814 1.00 94.56 187 PHE A C 1
ATOM 1446 O O . PHE A 1 187 ? 1.721 0.945 8.617 1.00 94.56 187 PHE A O 1
ATOM 1453 N N . ASP A 1 188 ? 3.834 0.769 7.867 1.00 93.06 188 ASP A N 1
ATOM 1454 C CA . ASP A 1 188 ? 4.451 1.554 8.945 1.00 93.06 188 ASP A CA 1
ATOM 1455 C C . ASP A 1 188 ? 3.980 3.016 8.916 1.00 93.06 188 ASP A C 1
ATOM 1457 O O . ASP A 1 188 ? 3.552 3.561 9.935 1.00 93.06 188 ASP A O 1
ATOM 1461 N N . ARG A 1 189 ? 4.038 3.666 7.747 1.00 89.94 189 ARG A N 1
ATOM 1462 C CA . ARG A 1 189 ? 3.666 5.078 7.581 1.00 89.94 189 ARG A CA 1
ATOM 1463 C C . ARG A 1 189 ? 2.199 5.364 7.953 1.00 89.94 189 ARG A C 1
ATOM 1465 O O . ARG A 1 189 ? 1.976 6.288 8.741 1.00 89.94 189 ARG A O 1
ATOM 1472 N N . PRO A 1 190 ? 1.200 4.582 7.495 1.00 89.69 190 PRO A N 1
ATOM 1473 C CA . PRO A 1 190 ? -0.183 4.711 7.957 1.00 89.69 190 PRO A CA 1
ATOM 1474 C C . PRO A 1 190 ? -0.445 4.070 9.331 1.00 89.69 190 PRO A C 1
ATOM 1476 O O . PRO A 1 190 ? -1.577 4.136 9.803 1.00 89.69 190 PRO A O 1
ATOM 1479 N N . LYS A 1 191 ? 0.569 3.506 10.005 1.00 91.50 191 LYS A N 1
ATOM 1480 C CA . LYS A 1 191 ? 0.479 2.938 11.363 1.00 91.50 191 LYS A CA 1
ATOM 1481 C C . LYS A 1 191 ? -0.566 1.822 11.484 1.00 91.50 191 LYS A C 1
ATOM 1483 O O . LYS A 1 191 ? -1.364 1.805 12.427 1.00 91.50 191 LYS A O 1
ATOM 1488 N N . LEU A 1 192 ? -0.593 0.896 10.522 1.00 92.94 192 LEU A N 1
ATOM 1489 C CA . LEU A 1 192 ? -1.577 -0.196 10.516 1.00 92.94 192 LEU A CA 1
ATOM 1490 C C . LEU A 1 192 ? -1.384 -1.181 11.666 1.00 92.94 192 LEU A C 1
ATOM 1492 O O . LEU A 1 192 ? -2.351 -1.801 12.096 1.00 92.94 192 LEU A O 1
ATOM 1496 N N . ASP A 1 193 ? -0.174 -1.273 12.212 1.00 92.56 193 ASP A N 1
ATOM 1497 C CA . ASP A 1 193 ? 0.101 -1.967 13.468 1.00 92.56 193 ASP A CA 1
ATOM 1498 C C . ASP A 1 193 ? -0.772 -1.431 14.612 1.00 92.56 193 ASP A C 1
ATOM 1500 O O . ASP A 1 193 ? -1.318 -2.202 15.397 1.00 92.56 193 ASP A O 1
ATOM 1504 N N . LYS A 1 194 ? -0.968 -0.113 14.690 1.00 91.81 194 LYS A N 1
ATOM 1505 C CA . LYS A 1 194 ? -1.813 0.499 15.720 1.00 91.81 194 LYS A CA 1
ATOM 1506 C C . LYS A 1 194 ? -3.284 0.246 15.461 1.00 91.81 194 LYS A C 1
ATOM 1508 O O . LYS A 1 194 ? -4.002 -0.064 16.404 1.00 91.81 194 LYS A O 1
ATOM 1513 N N . VAL A 1 195 ? -3.716 0.334 14.202 1.00 90.81 195 VAL A N 1
ATOM 1514 C CA . VAL A 1 195 ? -5.099 0.019 13.811 1.00 90.81 195 VAL A CA 1
ATOM 1515 C C . VAL A 1 195 ? -5.432 -1.434 14.144 1.00 90.81 195 VAL A C 1
ATOM 1517 O O . VAL A 1 195 ? -6.509 -1.710 14.663 1.00 90.81 195 VAL A O 1
ATOM 1520 N N . ALA A 1 196 ? -4.486 -2.351 13.924 1.00 91.69 196 ALA A N 1
ATOM 1521 C CA . ALA A 1 196 ? -4.656 -3.770 14.218 1.00 91.69 196 ALA A CA 1
ATOM 1522 C C . ALA A 1 196 ? -4.921 -4.089 15.681 1.00 91.69 196 ALA A C 1
ATOM 1524 O O . ALA A 1 196 ? -5.615 -5.055 15.985 1.00 91.69 196 ALA A O 1
ATOM 1525 N N . ASN A 1 197 ? -4.383 -3.263 16.570 1.00 90.56 197 ASN A N 1
ATOM 1526 C CA . ASN A 1 197 ? -4.489 -3.450 18.006 1.00 90.56 197 ASN A CA 1
ATOM 1527 C C . ASN A 1 197 ? -5.708 -2.738 18.620 1.00 90.56 197 ASN A C 1
ATOM 1529 O O . ASN A 1 197 ? -5.881 -2.764 19.838 1.00 90.56 197 ASN A O 1
ATOM 1533 N N . ILE A 1 198 ? -6.566 -2.101 17.813 1.00 90.88 198 ILE A N 1
ATOM 1534 C CA . ILE A 1 198 ? -7.811 -1.503 18.306 1.00 90.88 198 ILE A CA 1
ATOM 1535 C C . ILE A 1 198 ? -8.826 -2.620 18.574 1.00 90.88 198 ILE A C 1
ATOM 1537 O O . ILE A 1 198 ? -9.239 -3.347 17.669 1.00 90.88 198 ILE A O 1
ATOM 1541 N N . SER A 1 199 ? -9.266 -2.726 19.828 1.00 91.38 199 SER A N 1
ATOM 1542 C CA . SER A 1 199 ? -10.289 -3.694 20.229 1.00 91.38 199 SER A CA 1
ATOM 1543 C C . SER A 1 199 ? -11.602 -3.471 19.470 1.00 91.38 199 SER A C 1
ATOM 1545 O O . SER A 1 199 ? -12.068 -2.340 19.332 1.00 91.38 199 SER A O 1
ATOM 1547 N N . GLY A 1 200 ? -12.200 -4.558 18.978 1.00 88.88 200 GLY A N 1
ATOM 1548 C CA . GLY A 1 200 ? -13.460 -4.529 18.231 1.00 88.88 200 GLY A CA 1
ATOM 1549 C C . GLY A 1 200 ? -13.331 -4.196 16.740 1.00 88.88 200 GLY A C 1
ATOM 1550 O O . GLY A 1 200 ? -14.343 -4.219 16.041 1.00 88.88 200 GLY A O 1
ATOM 1551 N N . ILE A 1 201 ? -12.124 -3.931 16.218 1.00 89.19 201 ILE A N 1
ATOM 1552 C CA . ILE A 1 201 ? -11.922 -3.817 14.769 1.00 89.19 201 ILE A CA 1
ATOM 1553 C C . ILE A 1 201 ? -11.985 -5.198 14.113 1.00 89.19 201 ILE A C 1
ATOM 1555 O O . ILE A 1 201 ? -11.329 -6.153 14.527 1.00 89.19 201 ILE A O 1
ATOM 1559 N N . HIS A 1 202 ? -12.764 -5.292 13.037 1.00 90.00 202 HIS A N 1
ATOM 1560 C CA . HIS A 1 202 ? -12.840 -6.501 12.231 1.00 90.00 202 HIS A CA 1
ATOM 1561 C C . HIS A 1 202 ? -11.511 -6.732 11.477 1.00 90.00 202 HIS A C 1
ATOM 1563 O O . HIS A 1 202 ? -11.062 -5.819 10.782 1.00 90.00 202 HIS A O 1
ATOM 1569 N N . PRO A 1 203 ? -10.904 -7.937 11.490 1.00 83.19 203 PRO A N 1
ATOM 1570 C CA . PRO A 1 203 ? -9.587 -8.176 10.882 1.00 83.19 203 PRO A CA 1
ATOM 1571 C C . PRO A 1 203 ? -9.478 -7.793 9.399 1.00 83.19 203 PRO A C 1
ATOM 1573 O O . PRO A 1 203 ? -8.458 -7.261 8.971 1.00 83.19 203 PRO A O 1
ATOM 1576 N N . LYS A 1 204 ? -10.547 -8.004 8.614 1.00 90.56 204 LYS A N 1
ATOM 1577 C CA . LYS A 1 204 ? -10.579 -7.608 7.190 1.00 90.56 204 LYS A CA 1
ATOM 1578 C C . LYS A 1 204 ? -10.444 -6.100 6.974 1.00 90.56 204 LYS A C 1
ATOM 1580 O O . LYS A 1 204 ? -10.054 -5.696 5.889 1.00 90.56 204 LYS A O 1
ATOM 1585 N N . PHE A 1 205 ? -10.759 -5.272 7.969 1.00 92.06 205 PHE A N 1
ATOM 1586 C CA . PHE A 1 205 ? -10.687 -3.819 7.834 1.00 92.06 205 PHE A CA 1
ATOM 1587 C C . PHE A 1 205 ? -9.269 -3.355 7.486 1.00 92.06 205 PHE A C 1
ATOM 1589 O O . PHE A 1 205 ? -9.093 -2.486 6.641 1.00 92.06 205 PHE A O 1
ATOM 1596 N N . ILE A 1 206 ? -8.252 -3.991 8.066 1.00 93.31 206 ILE A N 1
ATOM 1597 C CA . ILE A 1 206 ? -6.851 -3.653 7.800 1.00 93.31 206 ILE A CA 1
ATOM 1598 C C . ILE A 1 206 ? -6.432 -4.109 6.408 1.00 93.31 206 ILE A C 1
ATOM 1600 O O . ILE A 1 206 ? -5.741 -3.360 5.729 1.00 93.31 206 ILE A O 1
ATOM 1604 N N . SER A 1 207 ? -6.882 -5.288 5.960 1.00 92.69 207 SER A N 1
ATOM 1605 C CA . SER A 1 207 ? -6.667 -5.735 4.577 1.00 92.69 207 SER A CA 1
ATOM 1606 C C . SER A 1 207 ? -7.251 -4.736 3.582 1.00 92.69 207 SER A C 1
ATOM 1608 O O . SER A 1 207 ? -6.579 -4.384 2.624 1.00 92.69 207 SER A O 1
ATOM 1610 N N . GLN A 1 208 ? -8.448 -4.206 3.852 1.00 93.31 208 GLN A N 1
ATOM 1611 C CA . GL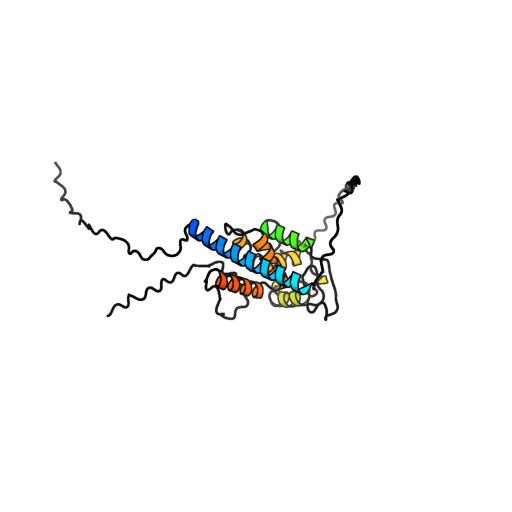N A 1 208 ? -9.076 -3.183 3.007 1.00 93.31 208 GLN A CA 1
ATOM 1612 C C . GLN A 1 208 ? -8.315 -1.851 3.035 1.00 93.31 208 GLN A C 1
ATOM 1614 O O . GLN A 1 208 ? -8.131 -1.231 1.994 1.00 93.31 208 GLN A O 1
ATOM 1619 N N . ILE A 1 209 ? -7.835 -1.418 4.208 1.00 93.19 209 ILE A N 1
ATOM 1620 C CA . ILE A 1 209 ? -6.979 -0.227 4.320 1.00 93.19 209 ILE A CA 1
ATOM 1621 C C . ILE A 1 209 ? -5.691 -0.403 3.508 1.00 93.19 209 ILE A C 1
ATOM 1623 O O . ILE A 1 209 ? -5.284 0.505 2.785 1.00 93.19 209 ILE A O 1
ATOM 1627 N N . PHE A 1 210 ? -5.035 -1.553 3.662 1.00 93.94 210 PHE A N 1
ATOM 1628 C CA . PHE A 1 210 ? -3.773 -1.846 3.000 1.00 93.94 210 PHE A CA 1
ATOM 1629 C C . PHE A 1 210 ? -3.960 -1.879 1.482 1.00 93.94 210 PHE A C 1
ATOM 1631 O O . PHE A 1 210 ? -3.272 -1.150 0.776 1.00 93.94 210 PHE A O 1
ATOM 1638 N N . ASP A 1 211 ? -4.942 -2.643 1.001 1.00 92.00 211 ASP A N 1
ATOM 1639 C CA . ASP A 1 211 ? -5.286 -2.767 -0.417 1.00 92.00 211 ASP A CA 1
ATOM 1640 C C . ASP A 1 211 ? -5.642 -1.413 -1.049 1.00 92.00 211 ASP A C 1
ATOM 1642 O O . ASP A 1 211 ? -5.032 -0.995 -2.034 1.00 92.00 211 ASP A O 1
ATOM 1646 N N . ALA A 1 212 ? -6.533 -0.642 -0.418 1.00 91.31 212 ALA A N 1
ATOM 1647 C CA . ALA A 1 212 ? -6.888 0.688 -0.903 1.00 91.31 212 ALA A CA 1
ATOM 1648 C C . ALA A 1 212 ? -5.686 1.648 -0.906 1.00 91.31 212 ALA A C 1
ATOM 1650 O O . ALA A 1 212 ? -5.557 2.483 -1.803 1.00 91.31 212 ALA A O 1
ATOM 1651 N N . GLY A 1 213 ? -4.783 1.517 0.070 1.00 91.00 213 GLY A N 1
ATOM 1652 C CA . GLY A 1 213 ? -3.520 2.245 0.098 1.00 91.00 213 GLY A CA 1
ATOM 1653 C C . GLY A 1 213 ? -2.627 1.913 -1.097 1.00 91.00 213 GLY A C 1
ATOM 1654 O O . GLY A 1 213 ? -2.053 2.827 -1.682 1.00 91.00 213 GLY A O 1
ATOM 1655 N N . VAL A 1 214 ? -2.537 0.641 -1.487 1.00 89.50 214 VAL A N 1
ATOM 1656 C CA . VAL A 1 214 ? -1.750 0.183 -2.645 1.00 89.50 214 VAL A CA 1
ATOM 1657 C C . VAL A 1 214 ? -2.369 0.659 -3.961 1.00 89.50 214 VAL A C 1
ATOM 1659 O O . VAL A 1 214 ? -1.656 1.176 -4.820 1.00 89.50 214 VAL A O 1
ATOM 1662 N N . LEU A 1 215 ? -3.692 0.551 -4.100 1.00 85.31 215 LEU A N 1
ATOM 1663 C CA . LEU A 1 215 ? -4.416 0.900 -5.327 1.00 85.31 215 LEU A CA 1
ATOM 1664 C C . LEU A 1 215 ? -4.532 2.413 -5.560 1.00 85.31 215 LEU A C 1
ATOM 1666 O O . LEU A 1 215 ? -4.416 2.879 -6.694 1.00 85.31 215 LEU A O 1
ATOM 1670 N N . HIS A 1 216 ? -4.765 3.190 -4.500 1.00 85.81 216 HIS A N 1
ATOM 1671 C CA . HIS A 1 216 ? -5.098 4.618 -4.598 1.00 85.81 216 HIS A CA 1
ATOM 1672 C C . HIS A 1 216 ? -4.087 5.546 -3.917 1.00 85.81 216 HIS A C 1
ATOM 1674 O O . HIS A 1 216 ? -4.201 6.766 -4.010 1.00 85.81 216 HIS A O 1
ATOM 1680 N N . GLY A 1 217 ? -3.072 4.993 -3.255 1.00 87.31 217 GLY A N 1
ATOM 1681 C CA . GLY A 1 217 ? -2.142 5.747 -2.426 1.00 87.31 217 GLY A CA 1
ATOM 1682 C C . GLY A 1 217 ? -2.685 5.983 -1.014 1.00 87.31 217 GLY A C 1
ATOM 1683 O O . GLY A 1 217 ? -3.864 6.267 -0.793 1.00 87.31 217 GLY A O 1
ATOM 1684 N N . THR A 1 218 ? -1.788 5.930 -0.029 1.00 88.56 218 THR A N 1
ATOM 1685 C CA . THR A 1 218 ? -2.130 6.097 1.396 1.00 88.56 218 THR A CA 1
ATOM 1686 C C . THR A 1 218 ? -2.749 7.458 1.718 1.00 88.56 218 THR A C 1
ATOM 1688 O O . THR A 1 218 ? -3.584 7.561 2.614 1.00 88.56 218 THR A O 1
ATOM 1691 N N . GLY A 1 219 ? -2.377 8.500 0.969 1.00 85.94 219 GLY A N 1
ATOM 1692 C CA . GLY A 1 219 ? -2.891 9.854 1.156 1.00 85.94 219 GLY A CA 1
ATOM 1693 C C . GLY A 1 219 ? -4.367 10.017 0.810 1.00 85.94 219 GLY A C 1
ATOM 1694 O O . GLY A 1 219 ? -5.102 10.628 1.584 1.00 85.94 219 GLY A O 1
ATOM 1695 N N . ASP A 1 220 ? -4.808 9.482 -0.327 1.00 86.00 220 ASP A N 1
ATOM 1696 C CA . ASP A 1 220 ? -6.198 9.629 -0.764 1.00 86.00 220 ASP A CA 1
ATOM 1697 C C . ASP A 1 220 ? -7.122 8.684 -0.003 1.00 86.00 220 ASP A C 1
ATOM 1699 O O . ASP A 1 220 ? -8.144 9.136 0.519 1.00 86.00 220 ASP A O 1
ATOM 1703 N N . PHE A 1 221 ? -6.698 7.431 0.203 1.00 88.44 221 PHE A N 1
ATOM 1704 C CA . PHE A 1 221 ? -7.391 6.508 1.102 1.00 88.44 221 PHE A CA 1
ATOM 1705 C C . PHE A 1 221 ? -7.616 7.131 2.487 1.00 88.44 221 PHE A C 1
ATOM 1707 O O . PHE A 1 221 ? -8.711 7.088 3.047 1.00 88.44 221 PHE A O 1
ATOM 1714 N N . GLY A 1 222 ? -6.576 7.763 3.022 1.00 87.25 222 GLY A N 1
ATOM 1715 C CA . GLY A 1 222 ? -6.617 8.432 4.304 1.00 87.25 222 GLY A CA 1
ATOM 1716 C C . GLY A 1 222 ? -7.707 9.488 4.440 1.00 87.25 222 GLY A C 1
ATOM 1717 O O . GLY A 1 222 ? -8.428 9.513 5.440 1.00 87.25 222 GLY A O 1
ATOM 1718 N N . LYS A 1 223 ? -7.857 10.327 3.412 1.00 86.94 223 LYS A N 1
ATOM 1719 C CA . LYS A 1 223 ? -8.914 11.344 3.346 1.00 86.94 223 LYS A CA 1
ATOM 1720 C C . LYS A 1 223 ? -10.295 10.699 3.283 1.00 86.94 223 LYS A C 1
ATOM 1722 O O . LYS A 1 223 ? -11.205 11.157 3.968 1.00 86.94 223 LYS A O 1
ATOM 1727 N N . TRP A 1 224 ? -10.459 9.639 2.488 1.00 90.12 224 TRP A N 1
ATOM 1728 C CA . TRP A 1 224 ? -11.737 8.929 2.377 1.00 90.12 224 TRP A CA 1
ATOM 1729 C C . TRP A 1 224 ? -12.145 8.284 3.698 1.00 90.12 224 TRP A C 1
ATOM 1731 O O . TRP A 1 224 ? -13.299 8.411 4.107 1.00 90.12 224 TRP A O 1
ATOM 1741 N N . LEU A 1 225 ? -11.199 7.654 4.400 1.00 89.75 225 LEU A N 1
ATOM 1742 C CA . LEU A 1 225 ? -11.455 7.060 5.706 1.00 89.75 225 LEU A CA 1
ATOM 1743 C C . LEU A 1 225 ? -11.863 8.122 6.734 1.00 89.75 225 LEU A C 1
ATOM 1745 O O . LEU A 1 225 ? -12.847 7.932 7.444 1.00 89.75 225 LEU A O 1
ATOM 1749 N N . GLN A 1 226 ? -11.148 9.249 6.794 1.00 88.81 226 GLN A N 1
ATOM 1750 C CA . GLN A 1 226 ? -11.505 10.365 7.678 1.00 88.81 226 GLN A CA 1
ATOM 1751 C C . GLN A 1 226 ? -12.906 10.899 7.370 1.00 88.81 226 GLN A C 1
ATOM 1753 O O . GLN A 1 226 ? -13.732 10.983 8.273 1.00 88.81 226 GLN A O 1
ATOM 1758 N N . ALA A 1 227 ? -13.212 11.162 6.097 1.00 89.25 227 ALA A N 1
ATOM 1759 C CA . ALA A 1 227 ? -14.526 11.642 5.681 1.00 89.25 227 ALA A CA 1
ATOM 1760 C C . ALA A 1 227 ? -15.655 10.655 6.032 1.00 89.25 227 ALA A C 1
ATOM 1762 O O . ALA A 1 227 ? -16.740 11.070 6.441 1.00 89.25 227 ALA A O 1
ATOM 1763 N N . ALA A 1 228 ? -15.409 9.348 5.902 1.00 91.06 228 ALA A N 1
ATOM 1764 C CA . ALA A 1 228 ? -16.366 8.322 6.300 1.00 91.06 228 ALA A CA 1
ATOM 1765 C C . ALA A 1 228 ? -16.594 8.320 7.821 1.00 91.06 228 ALA A C 1
ATOM 1767 O O . ALA A 1 228 ? -17.741 8.295 8.269 1.00 91.06 228 ALA A O 1
ATOM 1768 N N . LEU A 1 229 ? -15.525 8.389 8.618 1.00 89.38 229 LEU A N 1
ATOM 1769 C CA . LEU A 1 229 ? -15.627 8.454 10.077 1.00 89.38 229 LEU A CA 1
ATOM 1770 C C . LEU A 1 229 ? -16.355 9.723 10.533 1.00 89.38 229 LEU A C 1
ATOM 1772 O O . LEU A 1 229 ? -17.275 9.620 11.339 1.00 89.38 229 LEU A O 1
ATOM 1776 N N . ASP A 1 230 ? -16.042 10.880 9.955 1.00 88.56 230 ASP A N 1
ATOM 1777 C CA . ASP A 1 230 ? -16.712 12.147 10.268 1.00 88.56 230 ASP A CA 1
ATOM 1778 C C . ASP A 1 230 ? -18.209 12.079 9.955 1.00 88.56 230 ASP A C 1
ATOM 1780 O O . ASP A 1 230 ? -19.047 12.411 10.796 1.00 88.56 230 ASP A O 1
ATOM 1784 N N . LYS A 1 231 ? -18.568 11.529 8.790 1.00 91.19 231 LYS A N 1
ATOM 1785 C CA . LYS A 1 231 ? -19.966 11.329 8.388 1.00 91.19 231 LYS A CA 1
ATOM 1786 C C . LYS A 1 231 ? -20.731 10.387 9.324 1.00 91.19 231 LYS A C 1
ATOM 1788 O O . LYS A 1 231 ? -21.909 10.625 9.589 1.00 91.19 231 LYS A O 1
ATOM 1793 N N . HIS A 1 232 ? -20.111 9.296 9.776 1.00 91.62 232 HIS A N 1
ATOM 1794 C CA . HIS A 1 232 ? -20.807 8.236 10.515 1.00 91.62 232 HIS A CA 1
ATOM 1795 C C . HIS A 1 232 ? -20.734 8.376 12.039 1.00 91.62 232 HIS A C 1
ATOM 1797 O O . HIS A 1 232 ? -21.630 7.895 12.734 1.00 91.62 232 HIS A O 1
ATOM 1803 N N . LEU A 1 233 ? -19.696 9.027 12.561 1.00 90.00 233 LEU A N 1
ATOM 1804 C CA . LEU A 1 233 ? -19.453 9.188 13.995 1.00 90.00 233 LEU A CA 1
ATOM 1805 C C . LEU A 1 233 ? -19.637 10.633 14.472 1.00 90.00 233 LEU A C 1
ATOM 1807 O O . LEU A 1 233 ? -19.640 10.863 15.679 1.00 90.00 233 LEU A O 1
ATOM 1811 N N . GLY A 1 234 ? -19.811 11.593 13.557 1.00 86.94 234 GLY A N 1
ATOM 1812 C CA . GLY A 1 234 ? -19.895 13.014 13.899 1.00 86.94 234 GLY A CA 1
ATOM 1813 C C . GLY A 1 234 ? -18.573 13.567 14.433 1.00 86.94 234 GLY A C 1
ATOM 1814 O O . GLY A 1 234 ? -18.577 14.485 15.252 1.00 86.94 234 GLY A O 1
ATOM 1815 N N . THR A 1 235 ? -17.451 12.967 14.034 1.00 84.94 235 THR A N 1
ATOM 1816 C CA . THR A 1 235 ? -16.113 13.462 14.359 1.00 84.94 235 THR A CA 1
ATOM 1817 C C . THR A 1 235 ? -15.713 14.621 13.440 1.00 84.94 235 THR A C 1
ATOM 1819 O O . THR A 1 235 ? -16.362 14.873 12.427 1.00 84.94 235 THR A O 1
ATOM 1822 N N . ASP A 1 236 ? -14.650 15.336 13.813 1.00 83.94 236 ASP A N 1
ATOM 1823 C CA . ASP A 1 236 ? -13.942 16.278 12.938 1.00 83.94 236 ASP A CA 1
ATOM 1824 C C . ASP A 1 236 ? -12.470 15.855 12.871 1.00 83.94 236 ASP A C 1
ATOM 1826 O O . ASP A 1 236 ? -11.608 16.360 13.595 1.00 83.94 236 ASP A O 1
ATOM 1830 N N . LEU A 1 237 ? -12.209 14.815 12.078 1.00 80.69 237 LEU A N 1
ATOM 1831 C CA . LEU A 1 237 ? -10.874 14.273 11.828 1.00 80.69 237 LEU A CA 1
ATOM 1832 C C . LEU A 1 237 ? -10.199 14.952 10.635 1.00 80.69 237 LEU A C 1
ATOM 1834 O O . LEU A 1 237 ? -9.027 14.668 10.363 1.00 80.69 237 LEU A O 1
ATOM 1838 N N . THR A 1 238 ? -10.911 15.835 9.925 1.00 71.88 238 THR A N 1
ATOM 1839 C CA . THR A 1 238 ? -10.345 16.582 8.808 1.00 71.88 238 THR A CA 1
ATOM 1840 C C . THR A 1 238 ? -9.178 17.449 9.273 1.00 71.88 238 THR A C 1
ATOM 1842 O O . THR A 1 238 ? -9.316 18.429 10.004 1.00 71.88 238 THR A O 1
ATOM 1845 N N . VAL A 1 239 ? -7.973 17.109 8.817 1.00 62.22 239 VAL A N 1
ATOM 1846 C CA . VAL A 1 239 ? -6.820 17.991 8.995 1.00 62.22 239 VAL A CA 1
ATOM 1847 C C . VAL A 1 239 ? -6.976 19.132 7.993 1.00 62.22 239 VAL A C 1
ATOM 1849 O O . VAL A 1 239 ? -6.682 18.968 6.808 1.00 62.22 239 VAL A O 1
ATOM 1852 N N . LYS A 1 240 ? -7.453 20.297 8.449 1.00 54.88 240 LYS A N 1
ATOM 1853 C CA . LYS A 1 240 ? -7.378 21.540 7.664 1.00 54.88 240 LYS A CA 1
ATOM 1854 C C . LYS A 1 240 ? -5.895 21.851 7.447 1.00 54.88 240 LYS A C 1
ATOM 1856 O O . LYS A 1 240 ? -5.175 22.175 8.386 1.00 54.88 240 LYS A O 1
ATOM 1861 N N . GLY A 1 241 ? -5.429 21.590 6.229 1.00 43.69 241 GLY A N 1
ATOM 1862 C CA . GLY A 1 241 ? -4.027 21.326 5.932 1.00 43.69 241 GLY A CA 1
ATOM 1863 C C . GLY A 1 241 ? -3.048 22.454 6.255 1.00 43.69 241 GLY A C 1
ATOM 1864 O O . GLY A 1 241 ? -3.251 23.605 5.886 1.00 43.69 241 GLY A O 1
ATOM 1865 N N . THR A 1 242 ? -1.903 22.072 6.810 1.00 33.56 242 THR A N 1
ATOM 1866 C CA . THR A 1 242 ? -0.625 22.760 6.608 1.00 33.56 242 THR A CA 1
ATOM 1867 C C . THR A 1 242 ? 0.267 21.867 5.750 1.00 33.56 242 THR A C 1
ATOM 1869 O O . THR A 1 242 ? 1.058 21.099 6.275 1.00 33.56 242 THR A O 1
ATOM 1872 N N . GLY A 1 243 ? 0.079 21.918 4.425 1.00 34.19 243 GLY A N 1
ATOM 1873 C CA . GLY A 1 243 ? 1.097 21.739 3.367 1.00 34.19 243 GLY A CA 1
ATOM 1874 C C . GLY A 1 243 ? 2.139 20.602 3.397 1.00 34.19 243 GLY A C 1
ATOM 1875 O O . GLY A 1 243 ? 3.025 20.607 2.550 1.00 34.19 243 GLY A O 1
ATOM 1876 N N . GLY A 1 244 ? 2.093 19.643 4.318 1.00 34.69 244 GLY A N 1
ATOM 1877 C CA . GLY A 1 244 ? 3.079 18.574 4.443 1.00 34.69 244 GLY A CA 1
ATOM 1878 C C . GLY A 1 244 ? 2.570 17.282 3.822 1.00 34.69 244 GLY A C 1
ATOM 1879 O O . GLY A 1 244 ? 1.516 16.783 4.204 1.00 34.69 244 GLY A O 1
ATOM 1880 N N . ALA A 1 245 ? 3.334 16.714 2.890 1.00 34.53 245 ALA A N 1
ATOM 1881 C CA . ALA A 1 245 ? 3.070 15.455 2.191 1.00 34.53 245 ALA A CA 1
ATOM 1882 C C . ALA A 1 245 ? 3.144 14.204 3.100 1.00 34.53 245 ALA A C 1
ATOM 1884 O O . ALA A 1 245 ? 3.770 13.206 2.756 1.00 34.53 245 ALA A O 1
ATOM 1885 N N . GLY A 1 246 ? 2.522 14.230 4.276 1.00 40.53 246 GLY A N 1
ATOM 1886 C CA . GLY A 1 246 ? 2.516 13.141 5.241 1.00 40.53 246 GLY A CA 1
ATOM 1887 C C . GLY A 1 246 ? 1.099 12.822 5.676 1.00 40.53 246 GLY A C 1
ATOM 1888 O O . GLY A 1 246 ? 0.617 13.395 6.649 1.00 40.53 246 GLY A O 1
ATOM 1889 N N . PHE A 1 247 ? 0.449 11.869 5.003 1.00 44.56 247 PHE A N 1
ATOM 1890 C CA . PHE A 1 247 ? -0.661 11.164 5.628 1.00 44.56 247 PHE A CA 1
ATOM 1891 C C . PHE A 1 247 ? -0.115 10.443 6.859 1.00 44.56 247 PHE A C 1
ATOM 1893 O O . PHE A 1 247 ? 0.567 9.427 6.765 1.00 44.56 247 PHE A O 1
ATOM 1900 N N . THR A 1 248 ? -0.354 11.039 8.017 1.00 47.47 248 THR A N 1
ATOM 1901 C CA . THR A 1 248 ? -0.256 10.362 9.298 1.00 47.47 248 THR A CA 1
ATOM 1902 C C . THR A 1 248 ? -1.688 9.987 9.613 1.00 47.47 248 THR A C 1
ATOM 1904 O O . THR A 1 248 ? -2.496 10.896 9.812 1.00 47.47 248 THR A O 1
ATOM 1907 N N . MET A 1 249 ? -2.027 8.691 9.660 1.00 47.97 249 MET A N 1
ATOM 1908 C CA . MET A 1 249 ? -3.270 8.307 10.330 1.00 47.97 249 MET A CA 1
ATOM 1909 C C . MET A 1 249 ? -3.250 9.010 11.680 1.00 47.97 249 MET A C 1
ATOM 1911 O O . MET A 1 249 ? -2.295 8.854 12.454 1.00 47.97 249 MET A O 1
ATOM 1915 N N . VAL A 1 250 ? -4.260 9.841 11.923 1.00 44.75 250 VAL A N 1
ATOM 1916 C CA . VAL A 1 250 ? -4.466 10.495 13.205 1.00 44.75 250 VAL A CA 1
ATOM 1917 C C . VAL A 1 250 ? -4.803 9.373 14.186 1.00 44.75 250 VAL A C 1
ATOM 1919 O O . VAL A 1 250 ? -5.952 9.087 14.480 1.00 44.75 250 VAL A O 1
ATOM 1922 N N . THR A 1 251 ? -3.773 8.697 14.697 1.00 40.19 251 THR A N 1
ATOM 1923 C CA . THR A 1 251 ? -3.877 7.680 15.755 1.00 40.19 251 THR A CA 1
ATOM 1924 C C . THR A 1 251 ? -4.201 8.316 17.105 1.00 40.19 251 THR A C 1
ATOM 1926 O O . THR A 1 251 ? -4.179 7.651 18.130 1.00 40.19 251 THR A O 1
ATOM 1929 N N . SER A 1 252 ? -4.452 9.624 17.109 1.00 34.19 252 SER A N 1
ATOM 1930 C CA . SER A 1 252 ? -4.936 10.402 18.231 1.00 34.19 252 SER A CA 1
ATOM 1931 C C . SER A 1 252 ? -6.279 10.998 17.832 1.00 34.19 252 SER A C 1
ATOM 1933 O O . SER A 1 252 ? -6.400 12.208 17.640 1.00 34.19 252 SER A O 1
ATOM 1935 N N . VAL A 1 253 ? -7.305 10.153 17.736 1.00 37.06 253 VAL A N 1
ATOM 1936 C CA . VAL A 1 253 ? -8.660 10.616 18.035 1.00 37.06 253 VAL A CA 1
ATOM 1937 C C . VAL A 1 253 ? -8.659 10.911 19.534 1.00 37.06 253 VAL A C 1
ATOM 1939 O O . VAL A 1 253 ? -9.041 10.084 20.352 1.00 37.06 253 VAL A O 1
ATOM 1942 N N . GLN A 1 254 ? -8.124 12.067 19.922 1.00 29.86 254 GLN A N 1
ATOM 1943 C CA . GLN A 1 254 ? -8.528 12.655 21.186 1.00 29.86 254 GLN A CA 1
ATOM 1944 C C . GLN A 1 254 ? -9.983 13.041 20.938 1.00 29.86 254 GLN A C 1
ATOM 1946 O O . GLN A 1 254 ? -10.221 13.845 20.030 1.00 29.86 254 GLN A O 1
ATOM 1951 N N . PRO A 1 255 ? -10.970 12.471 21.649 1.00 33.56 255 PRO A N 1
ATOM 1952 C CA . PRO A 1 255 ? -12.299 13.036 21.614 1.00 33.56 255 PRO A CA 1
ATOM 1953 C C . PRO A 1 255 ? -12.141 14.445 22.176 1.00 33.56 255 PRO A C 1
ATOM 1955 O O . PRO A 1 255 ? -12.046 14.642 23.386 1.00 33.56 255 PRO A O 1
ATOM 1958 N N . ARG A 1 256 ? -12.049 15.447 21.298 1.00 36.41 256 ARG A N 1
ATOM 1959 C CA . ARG A 1 256 ? -12.146 16.841 21.701 1.00 36.41 256 ARG A CA 1
ATOM 1960 C C . ARG A 1 256 ? -13.621 17.067 21.997 1.00 36.41 256 ARG A C 1
ATOM 1962 O O . ARG A 1 256 ? -14.337 17.727 21.257 1.00 36.41 256 ARG A O 1
ATOM 1969 N N . VAL A 1 257 ? -14.078 16.505 23.115 1.00 35.12 257 VAL A N 1
ATOM 1970 C CA . VAL A 1 257 ? -15.241 17.015 23.825 1.00 35.12 257 VAL A CA 1
ATOM 1971 C C . VAL A 1 257 ? -14.791 18.354 24.408 1.00 35.12 257 VAL A C 1
ATOM 1973 O O . VAL A 1 257 ? -14.572 18.503 25.606 1.00 35.12 257 VAL A O 1
ATOM 1976 N N . GLN A 1 258 ? -14.583 19.351 23.544 1.00 37.69 258 GLN A N 1
ATOM 1977 C CA . GLN A 1 258 ? -14.726 20.727 23.975 1.00 37.69 258 GLN A CA 1
ATOM 1978 C C . GLN A 1 258 ? -16.209 20.866 24.288 1.00 37.69 258 GLN A C 1
ATOM 1980 O O . GLN A 1 258 ? -17.035 21.107 23.413 1.00 37.69 258 GLN A O 1
ATOM 1985 N N . LEU A 1 259 ? -16.534 20.613 25.557 1.00 36.41 259 LEU A N 1
ATOM 1986 C CA . LEU A 1 259 ? -17.750 21.066 26.205 1.00 36.41 259 LEU A CA 1
ATOM 1987 C C . LEU A 1 259 ? -17.835 22.574 25.965 1.00 36.41 259 LEU A C 1
ATOM 1989 O O . LEU A 1 259 ? -17.301 23.375 26.729 1.00 36.41 259 LEU A O 1
ATOM 1993 N N . PHE A 1 260 ? -18.473 22.965 24.868 1.00 33.53 260 PHE A N 1
ATOM 1994 C CA . PHE A 1 260 ? -18.896 24.333 24.644 1.00 33.53 260 PHE A CA 1
ATOM 1995 C C . PHE A 1 260 ? -20.095 24.551 25.569 1.00 33.53 260 PHE A C 1
ATOM 1997 O O . PHE A 1 260 ? -21.245 24.342 25.198 1.00 33.53 260 PHE A O 1
ATOM 2004 N N . CYS A 1 261 ? -19.805 24.856 26.832 1.00 29.27 261 CYS A N 1
ATOM 2005 C CA . CYS A 1 261 ? -20.783 25.309 27.809 1.00 29.27 261 CYS A CA 1
ATOM 2006 C C . CYS A 1 261 ? -20.673 26.842 27.863 1.00 29.27 261 CYS A C 1
ATOM 2008 O O . CYS A 1 261 ? -19.725 27.362 28.458 1.00 29.27 261 CYS A O 1
ATOM 2010 N N . PRO A 1 262 ? -21.565 27.600 27.202 1.00 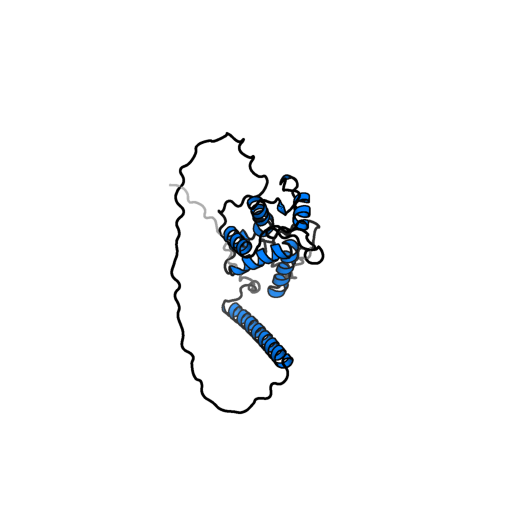39.12 262 PRO A N 1
ATOM 2011 C CA . PRO A 1 262 ? -21.446 29.047 27.105 1.00 39.12 262 PRO A CA 1
ATOM 2012 C C . PRO A 1 262 ? -22.076 29.703 28.338 1.00 39.12 262 PRO A C 1
ATOM 2014 O O . PRO A 1 262 ? -23.144 30.286 28.219 1.00 39.12 262 PRO A O 1
ATOM 2017 N N . GLN A 1 263 ? -21.479 29.586 29.530 1.00 44.38 263 GLN A N 1
ATOM 2018 C CA . GLN A 1 263 ? -22.000 30.276 30.732 1.00 44.38 263 GLN A CA 1
ATOM 2019 C C . GLN A 1 263 ? -20.941 30.757 31.744 1.00 44.38 263 GLN A C 1
ATOM 2021 O O . GLN A 1 263 ? -21.268 31.022 32.893 1.00 44.38 263 GLN A O 1
ATOM 2026 N N . PHE A 1 264 ? -19.678 30.951 31.354 1.00 38.84 264 PHE A N 1
ATOM 2027 C CA . PHE A 1 264 ? -18.708 31.624 32.234 1.00 38.84 264 PHE A CA 1
ATOM 2028 C C . PHE A 1 264 ? -17.828 32.622 31.467 1.00 38.84 264 PHE A C 1
ATOM 2030 O O . PHE A 1 264 ? -16.621 32.452 31.333 1.00 38.84 264 PHE A O 1
ATOM 2037 N N . ARG A 1 265 ? -18.436 33.719 30.994 1.00 40.38 265 ARG A N 1
ATOM 2038 C CA . ARG A 1 265 ? -17.738 35.015 30.996 1.00 40.38 265 ARG A CA 1
ATOM 2039 C C . ARG A 1 265 ? -17.950 35.608 32.382 1.00 40.38 265 ARG A C 1
ATOM 2041 O O . ARG A 1 265 ? -19.033 36.102 32.676 1.00 40.38 265 ARG A O 1
ATOM 2048 N N . LYS A 1 266 ? -16.936 35.520 33.243 1.00 41.22 266 LYS A N 1
ATOM 2049 C CA . LYS A 1 266 ? -16.887 36.385 34.421 1.00 41.22 266 LYS A CA 1
ATOM 2050 C C . LYS A 1 266 ? -16.605 37.799 33.934 1.00 41.22 266 LYS A C 1
ATOM 2052 O O . LYS A 1 266 ? -15.666 38.006 33.171 1.00 41.22 266 LYS A O 1
ATOM 2057 N N . ALA A 1 267 ? -17.450 38.726 34.364 1.00 45.94 267 ALA A N 1
ATOM 2058 C CA . ALA A 1 267 ? -17.079 40.120 34.471 1.00 45.94 267 ALA A CA 1
ATOM 2059 C C . ALA A 1 267 ? -15.871 40.226 35.413 1.00 45.94 267 ALA A C 1
ATOM 2061 O O . ALA A 1 267 ? -15.891 39.649 36.503 1.00 45.94 267 ALA A O 1
ATOM 2062 N N . ASN A 1 268 ? -14.821 40.876 34.924 1.00 47.81 268 ASN A N 1
ATOM 2063 C CA . ASN A 1 268 ? -13.985 41.847 35.623 1.00 47.81 268 ASN A CA 1
ATOM 2064 C C . ASN A 1 268 ? -13.144 42.558 34.566 1.00 47.81 268 ASN A C 1
ATOM 2066 O O . ASN A 1 268 ? -12.477 41.841 33.787 1.00 47.81 268 ASN A O 1
#

Radius of gyration: 31.73 Å; Cα contacts (8 Å, |Δi|>4): 158; chains: 1; bounding box: 83×81×108 Å

Solvent-accessible surface area (backbone atoms only — not comparable to full-atom values): 17711 Å² total; per-residue (Å²): 136,85,83,88,82,83,84,81,84,80,85,84,80,88,68,89,79,74,78,76,94,78,82,84,83,88,74,74,49,74,65,54,49,52,52,52,51,52,54,51,50,53,52,50,54,51,51,52,50,51,50,48,53,52,53,59,63,72,62,58,87,80,77,81,77,90,78,90,84,84,90,80,87,84,82,89,83,88,80,90,80,81,86,83,88,79,83,82,80,89,78,81,86,82,90,74,85,74,87,65,80,78,76,73,80,72,77,57,57,70,77,80,77,76,52,68,68,58,51,51,49,51,50,58,48,58,75,71,45,58,68,73,46,80,58,60,57,91,85,26,79,43,41,43,25,28,58,85,39,22,33,49,56,51,54,54,47,46,71,76,42,59,81,53,70,67,66,95,46,35,81,67,56,47,70,67,55,51,45,14,48,47,44,41,61,52,29,58,51,49,38,46,72,58,58,70,69,42,85,91,62,59,77,65,58,56,52,52,53,37,51,41,17,71,78,62,34,51,57,54,43,48,52,52,51,35,53,50,45,23,72,75,69,72,51,86,66,76,74,83,76,79,94,62,99,62,62,58,60,73,87,69,78,66,82,79,76,72,77,84,69,96,81,77,84,74,90,127

pLDDT: mean 71.83, std 22.9, range [29.27, 97.31]

Foldseek 3Di:
DDDDDDDDDDDDPPDPPDDDPPPPPDDQDPVNVVVVVVVVVVVVVVVVVVVVVVVVVVVDDDDDDDDDDDDDDDDDDDDDDDDDDDDDDDDDDDDDDDPDPDPDDQPFDFPPVPQPLLVVLVVVLVVVFDAWDADPCVVPVLGIAGSLRGLVNVVVVCVVCVSRVADNGNNPGDPRNVSRCLCVFQDVQQPLVLVCPDPPDDSCVSSVSSVCCSVPNNVVSLVVVQVVCCVPVVDDPDDPDDPDPGPHNPSDPPVPPPVPPPDDPDDD

Sequence (268 aa):
MPPPILGVAEPVLSGRLTPPRTCYKIWQSPAQIRERDARIQARQAAQDRAHIHQALSAFGGFSEPADTSSPASPTATTAQVAANHAQPTPTTPTKNQSKTPSPSKPTWRVNDGKNPHFNRLLAEVRAVEGGFANRPKTSDPGGPTNKGMSQKFLNIFNRAYPSWNLPKQSKNLTDEQIDGIYRFEFFDRPKLDKVANISGIHPKFISQIFDAGVLHGTGDFGKWLQAALDKHLGTDLTVKGTGGAGFTMVTSVQPRVQLFCPQFRKAN